Protein AF-A0A7J4RXI4-F1 (afdb_monomer_lite)

Radius of gyration: 33.67 Å; chains: 1; bounding box: 59×72×84 Å

Foldseek 3Di:
DQDDDDPADAQLVVLLSVVPDPDPLQDKDKDADDDPPDDPVCVVVSVVVLVPPAQKEFEFEDPDDPDDDPQQQDFRRPTHTRMIIHRSVRSVVSNVDDRRDGNVNDDPVGRHYYYYPPDDPPPPPPCVPVVVVVVVVVVVVCLVVLQLCVVQVVQLQVLQVVLVVLVVVQVVCCVVPVDDDPVSVVSSVVSNVSSVVSNVVSVVSNVVSVVVVVVVVVVVVVVVVVVVD

pLDDT: mean 77.63, std 12.91, range [44.34, 93.5]

Structure (mmCIF, N/CA/C/O backbone):
data_AF-A0A7J4RXI4-F1
#
_entry.id   AF-A0A7J4RXI4-F1
#
loop_
_atom_site.group_PDB
_atom_site.id
_atom_site.type_symbol
_atom_site.label_atom_id
_atom_site.label_alt_id
_atom_site.label_comp_id
_atom_site.label_asym_id
_atom_site.label_entity_id
_atom_site.label_seq_id
_atom_site.pdbx_PDB_ins_code
_atom_site.Cartn_x
_atom_site.Cartn_y
_atom_site.Cartn_z
_atom_site.occupancy
_atom_site.B_iso_or_equiv
_atom_site.auth_seq_id
_atom_site.auth_comp_id
_atom_site.auth_asym_id
_atom_site.auth_atom_id
_atom_site.pdbx_PDB_model_num
ATOM 1 N N . MET A 1 1 ? -16.462 17.901 16.686 1.00 44.34 1 MET A N 1
ATOM 2 C CA . MET A 1 1 ? -15.243 17.430 17.373 1.00 44.34 1 MET A CA 1
ATOM 3 C C . MET A 1 1 ? -15.712 16.675 18.601 1.00 44.34 1 MET A C 1
ATOM 5 O O . MET A 1 1 ? -16.449 17.266 19.379 1.00 44.34 1 MET A O 1
ATOM 9 N N . LEU A 1 2 ? -15.421 15.378 18.709 1.00 57.28 2 LEU A N 1
ATOM 10 C CA . LEU A 1 2 ? -15.724 14.621 19.925 1.00 57.28 2 LEU A CA 1
ATOM 11 C C . LEU A 1 2 ? -14.656 14.973 20.959 1.00 57.28 2 LEU A C 1
ATOM 13 O O . LEU A 1 2 ? -13.472 14.856 20.662 1.00 57.28 2 LEU A O 1
ATOM 17 N N . GLN A 1 3 ? -15.075 15.466 22.120 1.00 54.09 3 GLN A N 1
ATOM 18 C CA . GLN A 1 3 ? -14.189 15.685 23.259 1.00 54.09 3 GLN A CA 1
ATOM 19 C C . GLN A 1 3 ? -14.38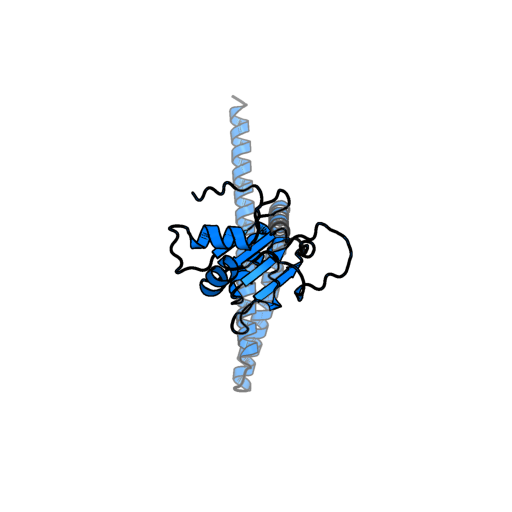9 14.516 24.219 1.00 54.09 3 GLN A C 1
ATOM 21 O O . GLN A 1 3 ? -15.517 14.240 24.624 1.00 54.09 3 GLN A O 1
ATOM 26 N N . TYR A 1 4 ? -13.305 13.806 24.514 1.00 59.53 4 TYR A N 1
ATOM 27 C CA . TYR A 1 4 ? -13.260 12.747 25.513 1.00 59.53 4 TYR A CA 1
ATOM 28 C C . TYR A 1 4 ? -12.541 13.300 26.741 1.00 59.53 4 TYR A C 1
ATOM 30 O O . TYR A 1 4 ? -11.477 13.900 26.602 1.00 59.53 4 TYR A O 1
ATOM 38 N N . THR A 1 5 ? -13.161 13.163 27.909 1.00 54.50 5 THR A N 1
ATOM 39 C CA . THR A 1 5 ? -12.749 13.850 29.146 1.00 54.50 5 THR A CA 1
ATOM 40 C C . THR A 1 5 ? -12.184 12.897 30.202 1.00 54.50 5 THR A C 1
ATOM 42 O O . THR A 1 5 ? -11.886 13.343 31.304 1.00 54.50 5 THR A O 1
ATOM 45 N N . ASP A 1 6 ? -12.069 11.606 29.884 1.00 59.00 6 ASP A N 1
ATOM 46 C CA . ASP A 1 6 ? -11.495 10.582 30.762 1.00 59.00 6 ASP A CA 1
ATOM 47 C C . ASP A 1 6 ? -10.007 10.365 30.440 1.00 59.00 6 ASP A C 1
ATOM 49 O O . ASP A 1 6 ? -9.605 10.412 29.276 1.00 59.00 6 ASP A O 1
ATOM 53 N N . ASP A 1 7 ? -9.205 10.079 31.470 1.00 57.91 7 ASP A N 1
ATOM 54 C CA . ASP A 1 7 ? -7.746 9.878 31.367 1.00 57.91 7 ASP A CA 1
ATOM 55 C C . ASP A 1 7 ? -7.348 8.576 30.640 1.00 57.91 7 ASP A C 1
ATOM 57 O O . ASP A 1 7 ? -6.200 8.416 30.231 1.00 57.91 7 ASP A O 1
ATOM 61 N N . GLU A 1 8 ? -8.281 7.639 30.439 1.00 66.31 8 GLU A N 1
ATOM 62 C CA . GLU A 1 8 ? -7.990 6.318 29.866 1.00 66.31 8 GLU A CA 1
ATOM 63 C C . GLU A 1 8 ? -8.703 6.088 28.527 1.00 66.31 8 GLU A C 1
ATOM 65 O O . GLU A 1 8 ? -9.933 5.988 28.464 1.00 66.31 8 GLU A O 1
ATOM 70 N N . LEU A 1 9 ? -7.927 5.938 27.451 1.00 76.31 9 LEU A N 1
ATOM 71 C CA . LEU A 1 9 ? -8.400 5.651 26.091 1.00 76.31 9 LEU A CA 1
ATOM 72 C C . LEU A 1 9 ? -8.477 4.137 25.835 1.00 76.31 9 LEU A C 1
ATOM 74 O O . LEU A 1 9 ? -7.715 3.587 25.042 1.00 76.31 9 LEU A O 1
ATOM 78 N N . THR A 1 10 ? -9.400 3.450 26.507 1.00 86.38 10 THR A N 1
ATOM 79 C CA . THR A 1 10 ? -9.596 2.002 26.319 1.00 86.38 10 THR A CA 1
ATOM 80 C C . THR A 1 10 ? -10.591 1.701 25.198 1.00 86.38 10 THR A C 1
ATOM 82 O O . THR A 1 10 ? -11.487 2.498 24.891 1.00 86.38 10 THR A O 1
ATOM 85 N N . ALA A 1 11 ? -10.462 0.527 24.572 1.00 88.50 11 ALA A N 1
ATOM 86 C CA . ALA A 1 11 ? -11.277 0.157 23.413 1.00 88.50 11 ALA A CA 1
ATOM 87 C C . ALA A 1 11 ? -12.797 0.161 23.711 1.00 88.50 11 ALA A C 1
ATOM 89 O O . ALA A 1 11 ? -13.549 0.735 22.914 1.00 88.50 11 ALA A O 1
ATOM 90 N N . PRO A 1 12 ? -13.279 -0.367 24.858 1.00 89.75 12 PRO A N 1
ATOM 91 C CA . PRO A 1 12 ? -14.696 -0.295 25.229 1.00 89.75 12 PRO A CA 1
ATOM 92 C C . PRO A 1 12 ? -15.198 1.134 25.469 1.00 89.75 12 PRO A C 1
ATOM 94 O O . PRO A 1 12 ? -16.291 1.495 25.023 1.00 89.75 12 PRO A O 1
ATOM 97 N N . LYS A 1 13 ? -14.399 1.980 26.135 1.00 88.19 13 LYS A N 1
ATOM 98 C CA . LYS A 1 13 ? -14.777 3.374 26.419 1.00 88.19 13 LYS A CA 1
ATOM 99 C C . LYS A 1 13 ? -14.883 4.192 25.129 1.00 88.19 13 LYS A C 1
ATOM 101 O O . LYS A 1 13 ? -15.853 4.931 24.951 1.00 88.19 13 LYS A O 1
ATOM 106 N N . LEU A 1 14 ? -13.962 3.988 24.185 1.00 88.31 14 LEU A N 1
ATOM 107 C CA . LEU A 1 14 ? -14.028 4.596 22.852 1.00 88.31 14 LEU A CA 1
ATOM 108 C C . LEU A 1 14 ? -15.243 4.119 22.054 1.00 88.31 14 LEU A C 1
ATOM 110 O O . LEU A 1 14 ? -15.937 4.939 21.450 1.00 88.31 14 LEU A O 1
ATOM 114 N N . ALA A 1 15 ? -15.552 2.822 22.089 1.00 89.56 15 ALA A N 1
ATOM 115 C CA . ALA A 1 15 ? -16.757 2.292 21.455 1.00 89.56 15 ALA A CA 1
ATOM 116 C C . ALA A 1 15 ? -18.029 2.934 22.032 1.00 89.56 15 ALA A C 1
ATOM 118 O O . ALA A 1 15 ? -18.917 3.346 21.285 1.00 89.56 15 ALA A O 1
ATOM 119 N N . LYS A 1 16 ? -18.096 3.110 23.355 1.00 88.88 16 LYS A N 1
ATOM 120 C CA . LYS A 1 16 ? -19.210 3.787 24.030 1.00 88.88 16 LYS A CA 1
ATOM 121 C C . LYS A 1 16 ? -19.313 5.268 23.655 1.00 88.88 16 LYS A C 1
ATOM 123 O O . LYS A 1 16 ? -20.418 5.762 23.416 1.00 88.88 16 LYS A O 1
ATOM 128 N N . LEU A 1 17 ? -18.187 5.972 23.545 1.00 87.88 17 LEU A N 1
ATOM 129 C CA . LEU A 1 17 ? -18.151 7.365 23.090 1.00 87.88 17 LEU A CA 1
ATOM 130 C C . LEU A 1 17 ? -18.687 7.501 21.658 1.00 87.88 17 LEU A C 1
ATOM 132 O O . LEU A 1 17 ? -19.522 8.359 21.385 1.00 87.88 17 LEU A O 1
ATOM 136 N N . ILE A 1 18 ? -18.238 6.638 20.746 1.00 87.25 18 ILE A N 1
ATOM 137 C CA . ILE A 1 18 ? -18.671 6.666 19.344 1.00 87.25 18 ILE A CA 1
ATOM 138 C C . ILE A 1 18 ? -20.148 6.272 19.232 1.00 87.25 18 ILE A C 1
ATOM 140 O O . ILE A 1 18 ? -20.901 6.943 18.527 1.00 87.25 18 ILE A O 1
ATOM 144 N N . SER A 1 19 ? -20.593 5.251 19.967 1.00 85.94 19 SER A N 1
ATOM 145 C CA . SER A 1 19 ? -21.997 4.817 19.980 1.00 85.94 19 SER A CA 1
ATOM 146 C C . SER A 1 19 ? -22.940 5.902 20.524 1.00 85.94 19 SER A C 1
ATOM 148 O O . SER A 1 19 ? -24.024 6.111 19.987 1.00 85.94 19 SER A O 1
ATOM 150 N N . SER A 1 20 ? -22.508 6.666 21.532 1.00 84.31 20 SER A N 1
ATOM 151 C CA . SER A 1 20 ? -23.282 7.789 22.093 1.00 84.31 20 SER A CA 1
ATOM 152 C C . SER A 1 20 ? -23.181 9.096 21.292 1.00 84.31 20 SER A C 1
ATOM 154 O O . SER A 1 20 ? -23.877 10.066 21.600 1.00 84.31 20 SER A O 1
ATOM 156 N N . SER A 1 21 ? -22.339 9.143 20.257 1.00 81.50 21 SER A N 1
ATOM 157 C CA . SER A 1 21 ? -22.146 10.335 19.433 1.00 81.50 21 SER A CA 1
ATOM 158 C C . SER A 1 21 ? -23.234 10.524 18.370 1.00 81.50 21 SER A C 1
ATOM 160 O O . SER A 1 21 ? -23.918 9.591 17.961 1.00 81.50 21 SER A O 1
ATOM 162 N N . SER A 1 22 ? -23.347 11.748 17.845 1.00 67.00 22 SER A N 1
ATOM 163 C CA . SER A 1 22 ? -24.229 12.085 16.716 1.00 67.00 22 SER A CA 1
ATOM 164 C C . SER A 1 22 ? -23.681 11.670 15.339 1.00 67.00 22 SER A C 1
ATOM 166 O O . SER A 1 22 ? -24.203 12.101 14.307 1.00 67.00 22 SER A O 1
ATOM 168 N N . ILE A 1 23 ? -22.612 10.868 15.295 1.00 73.06 23 ILE A N 1
ATOM 169 C CA . ILE A 1 23 ? -22.021 10.384 14.045 1.00 73.06 23 ILE A CA 1
ATOM 170 C C . ILE A 1 23 ? -22.965 9.352 13.424 1.00 73.06 23 ILE A C 1
ATOM 172 O O . ILE A 1 23 ? -23.497 8.482 14.108 1.00 73.06 23 ILE A O 1
ATOM 176 N N . LYS A 1 24 ? -23.177 9.434 12.104 1.00 67.31 24 LYS A N 1
ATOM 177 C CA . LYS A 1 24 ? -23.970 8.435 11.378 1.00 67.31 24 LYS A CA 1
ATOM 178 C C . LYS A 1 24 ? -23.337 7.052 11.545 1.00 67.31 24 LYS A C 1
ATOM 180 O O . LYS A 1 24 ? -22.301 6.770 10.951 1.00 67.31 24 LYS A O 1
ATOM 185 N N . GLN A 1 25 ? -24.010 6.185 12.293 1.00 65.94 25 GLN A N 1
ATOM 186 C CA . GLN A 1 25 ? -23.598 4.805 12.578 1.00 65.94 25 GLN A CA 1
ATOM 187 C C . GLN A 1 25 ? -23.777 3.847 11.384 1.00 65.94 25 GLN A C 1
ATOM 189 O O . GLN A 1 25 ? -23.682 2.632 11.536 1.00 65.94 25 GLN A O 1
ATOM 194 N N . ASP A 1 26 ? -24.068 4.370 10.190 1.00 71.25 26 ASP A N 1
ATOM 195 C CA . ASP A 1 26 ? -24.210 3.570 8.967 1.00 71.25 26 ASP A CA 1
ATOM 196 C C . ASP A 1 26 ? -22.857 3.124 8.393 1.00 71.25 26 ASP A C 1
ATOM 198 O O . ASP A 1 26 ? -22.809 2.289 7.491 1.00 71.25 26 ASP A O 1
ATOM 202 N N . TYR A 1 27 ? -21.756 3.663 8.922 1.00 80.88 27 TYR A N 1
ATOM 203 C CA . TYR A 1 27 ? -20.398 3.353 8.493 1.00 80.88 27 TYR A CA 1
ATOM 204 C C . TYR A 1 27 ? -19.620 2.606 9.575 1.00 80.88 27 TYR A C 1
ATOM 206 O O . TYR A 1 27 ? -19.881 2.742 10.770 1.00 80.88 27 TYR A O 1
ATOM 214 N N . ALA A 1 28 ? -18.630 1.831 9.135 1.00 87.19 28 ALA A N 1
ATOM 215 C CA . ALA A 1 28 ? -17.637 1.261 10.028 1.00 87.19 28 ALA A CA 1
ATOM 216 C C . ALA A 1 28 ? -16.661 2.345 10.511 1.00 87.19 28 ALA A C 1
ATOM 218 O O . ALA A 1 28 ? -16.373 3.309 9.797 1.00 87.19 28 ALA A O 1
ATOM 219 N N . ASN A 1 29 ? -16.139 2.165 11.717 1.00 90.56 29 ASN A N 1
ATOM 220 C CA . ASN A 1 29 ? -15.254 3.105 12.384 1.00 90.56 29 ASN A CA 1
ATOM 221 C C . ASN A 1 29 ? -13.834 2.550 12.382 1.00 90.56 29 ASN A C 1
ATOM 223 O O . ASN A 1 29 ? -13.615 1.395 12.741 1.00 90.56 29 ASN A O 1
ATOM 227 N N . LEU A 1 30 ? -12.873 3.382 11.988 1.00 91.06 30 LEU A N 1
ATOM 228 C CA . LEU A 1 30 ? -11.451 3.090 12.099 1.00 91.06 30 LEU A CA 1
ATOM 229 C C . LEU A 1 30 ? -10.822 4.123 13.029 1.00 91.06 30 LEU A C 1
ATOM 231 O O . LEU A 1 30 ? -10.865 5.321 12.755 1.00 91.06 30 LEU A O 1
ATOM 235 N N . ILE A 1 31 ? -10.246 3.637 14.116 1.00 90.62 31 ILE A N 1
ATOM 236 C CA . ILE A 1 31 ? -9.570 4.413 15.145 1.00 90.62 31 ILE A CA 1
ATOM 237 C C . ILE A 1 31 ? -8.088 4.072 15.041 1.00 90.62 31 ILE A C 1
ATOM 239 O O . ILE A 1 31 ? -7.718 2.900 14.970 1.00 90.62 31 ILE A O 1
ATOM 243 N N . ILE A 1 32 ? -7.247 5.098 15.006 1.00 90.12 32 ILE A N 1
ATOM 244 C CA . ILE A 1 32 ? -5.795 4.962 14.922 1.00 90.12 32 ILE A CA 1
ATOM 245 C C . ILE A 1 32 ? -5.210 5.809 16.044 1.00 90.12 32 ILE A C 1
ATOM 247 O O . ILE A 1 32 ? -5.522 6.999 16.135 1.00 90.12 32 ILE A O 1
ATOM 251 N N . SER A 1 33 ? -4.385 5.196 16.884 1.00 87.75 33 SER A N 1
ATOM 252 C CA . SER A 1 33 ? -3.604 5.904 17.888 1.00 87.75 33 SER A CA 1
ATOM 253 C C . SER A 1 33 ? -2.385 6.522 17.209 1.00 87.75 33 SER A C 1
ATOM 255 O O . SER A 1 33 ? -1.534 5.820 16.666 1.00 87.75 33 SER A O 1
ATOM 257 N N . ILE A 1 34 ? -2.334 7.854 17.157 1.00 86.00 34 ILE A N 1
ATOM 258 C CA . ILE A 1 34 ? -1.214 8.575 16.547 1.00 86.00 34 ILE A CA 1
ATOM 259 C C . ILE A 1 34 ? -0.177 8.828 17.639 1.00 86.00 34 ILE A C 1
ATOM 261 O O . ILE A 1 34 ? -0.356 9.715 18.471 1.00 86.00 34 ILE A O 1
ATOM 265 N N . THR A 1 35 ? 0.900 8.049 17.613 1.00 82.94 35 THR A N 1
ATOM 266 C CA . THR A 1 35 ? 2.092 8.235 18.451 1.00 82.94 35 THR A CA 1
ATOM 267 C C . THR A 1 35 ? 3.225 8.873 17.643 1.00 82.94 35 THR A C 1
ATOM 269 O O . THR A 1 35 ? 3.148 8.946 16.414 1.00 82.94 35 THR A O 1
ATOM 272 N N . ASP A 1 36 ? 4.302 9.300 18.308 1.00 80.50 36 ASP A N 1
ATOM 273 C CA . ASP A 1 36 ? 5.496 9.847 17.636 1.00 80.50 36 ASP A CA 1
ATOM 274 C C . ASP A 1 36 ? 6.143 8.843 16.663 1.00 80.50 36 ASP A C 1
ATOM 276 O O . ASP A 1 36 ? 6.745 9.224 15.655 1.00 80.50 36 ASP A O 1
ATOM 280 N N . ASP A 1 37 ? 5.966 7.546 16.923 1.00 75.50 37 ASP A N 1
ATOM 281 C CA . ASP A 1 37 ? 6.470 6.472 16.073 1.00 75.50 37 ASP A CA 1
ATOM 282 C C . ASP A 1 37 ? 5.565 6.172 14.871 1.00 75.50 37 ASP A C 1
ATOM 284 O O . ASP A 1 37 ? 5.995 5.487 13.932 1.00 75.50 37 ASP A O 1
ATOM 288 N N . TRP A 1 38 ? 4.314 6.641 14.868 1.00 82.38 38 TRP A N 1
ATOM 289 C CA . TRP A 1 38 ? 3.347 6.342 13.814 1.00 82.38 38 TRP A CA 1
ATOM 290 C C . TRP A 1 38 ? 3.682 7.084 12.517 1.00 82.38 38 TRP A C 1
ATOM 292 O O . TRP A 1 38 ? 3.826 8.307 12.472 1.00 82.38 38 TRP A O 1
ATOM 302 N N . LYS A 1 39 ? 3.791 6.344 11.408 1.00 82.56 39 LYS A N 1
ATOM 303 C CA . LYS A 1 39 ? 4.154 6.912 10.100 1.00 82.56 39 LYS A CA 1
ATOM 304 C C . LYS A 1 39 ? 2.978 6.829 9.144 1.00 82.56 39 LYS A C 1
ATOM 306 O O . LYS A 1 39 ? 2.389 5.771 8.969 1.00 82.56 39 LYS A O 1
ATOM 311 N N . LEU A 1 40 ? 2.752 7.887 8.361 1.00 83.75 40 LEU A N 1
ATOM 312 C CA . LEU A 1 40 ? 1.703 7.920 7.327 1.00 83.75 40 LEU A CA 1
ATOM 313 C C . LEU A 1 40 ? 1.800 6.764 6.305 1.00 83.75 40 LEU A C 1
ATOM 315 O O . LEU A 1 40 ? 0.804 6.368 5.705 1.00 83.75 40 LEU A O 1
ATOM 319 N N . ARG A 1 41 ? 2.994 6.181 6.125 1.00 81.31 41 ARG A N 1
ATOM 320 C CA . ARG A 1 41 ? 3.222 4.986 5.293 1.00 81.31 41 ARG A CA 1
ATOM 321 C C . ARG A 1 41 ? 2.472 3.742 5.789 1.00 81.31 41 ARG A C 1
ATOM 323 O O . ARG A 1 41 ? 2.245 2.837 4.993 1.00 81.31 41 ARG A O 1
ATOM 330 N N . GLU A 1 42 ? 2.114 3.681 7.064 1.00 81.06 42 GLU A N 1
ATOM 331 C CA . GLU A 1 42 ? 1.421 2.544 7.682 1.00 81.06 42 GLU A CA 1
ATOM 332 C C . GLU A 1 42 ? -0.090 2.587 7.425 1.00 81.06 42 GLU A C 1
ATOM 334 O O . GLU A 1 42 ? -0.743 1.543 7.412 1.00 81.06 42 GLU A O 1
ATOM 339 N N . LEU A 1 43 ? -0.637 3.766 7.103 1.00 87.56 43 LEU A N 1
ATOM 340 C CA . LEU A 1 43 ? -2.063 3.970 6.853 1.00 87.56 43 LEU A CA 1
ATOM 341 C C . LEU A 1 43 ? -2.664 2.994 5.820 1.00 87.56 43 LEU A C 1
ATOM 343 O O . LEU A 1 43 ? -3.711 2.417 6.108 1.00 87.56 43 LEU A O 1
ATOM 347 N N . PRO A 1 44 ? -2.046 2.729 4.649 1.00 87.38 44 PRO A N 1
ATOM 348 C CA . PRO A 1 44 ? -2.597 1.773 3.690 1.00 87.38 44 PRO A CA 1
ATOM 349 C C . PRO A 1 44 ? -2.681 0.345 4.238 1.00 87.38 44 PRO A C 1
ATOM 351 O O . PRO A 1 44 ? -3.597 -0.388 3.875 1.00 87.38 44 PRO A O 1
ATOM 354 N N . VAL A 1 45 ? -1.749 -0.062 5.107 1.00 84.75 45 VAL A N 1
ATOM 355 C CA . VAL A 1 45 ? -1.769 -1.396 5.730 1.00 84.75 45 VAL A CA 1
ATOM 356 C C . VAL A 1 45 ? -2.952 -1.496 6.687 1.00 84.75 45 VAL A C 1
ATOM 358 O O . VAL A 1 45 ? -3.725 -2.449 6.599 1.00 84.75 45 VAL A O 1
ATOM 361 N N . VAL A 1 46 ? -3.138 -0.480 7.533 1.00 87.44 46 VAL A N 1
ATOM 362 C CA . VAL A 1 46 ? -4.264 -0.394 8.474 1.00 87.44 46 VAL A CA 1
ATOM 363 C C . VAL A 1 46 ? -5.607 -0.364 7.727 1.00 87.44 46 VAL A C 1
ATOM 365 O O . VAL A 1 46 ? -6.528 -1.100 8.076 1.00 87.44 46 VAL A O 1
ATOM 368 N N . ILE A 1 47 ? -5.708 0.412 6.642 1.00 88.50 47 ILE A N 1
ATOM 369 C CA . ILE A 1 47 ? -6.908 0.466 5.790 1.00 88.50 47 ILE A CA 1
ATOM 370 C C . ILE A 1 47 ? -7.174 -0.873 5.095 1.00 88.50 47 ILE A C 1
ATOM 372 O O . ILE A 1 47 ? -8.322 -1.271 4.941 1.00 88.50 47 ILE A O 1
ATOM 376 N N . ASN A 1 48 ? -6.146 -1.584 4.634 1.00 87.19 48 ASN A N 1
ATOM 377 C CA . ASN A 1 48 ? -6.366 -2.881 3.996 1.00 87.19 48 ASN A CA 1
ATOM 378 C C . ASN A 1 48 ? -6.873 -3.917 5.003 1.00 87.19 48 ASN A C 1
ATOM 380 O O . ASN A 1 48 ? -7.815 -4.642 4.691 1.00 87.19 48 ASN A O 1
ATOM 384 N N . ARG A 1 49 ? -6.322 -3.923 6.222 1.00 83.00 49 ARG A N 1
ATOM 385 C CA . ARG A 1 49 ? -6.765 -4.810 7.309 1.00 83.00 49 ARG A CA 1
ATOM 386 C C . ARG A 1 49 ? -8.212 -4.549 7.724 1.00 83.00 49 ARG A C 1
ATOM 388 O O . ARG A 1 49 ? -8.969 -5.494 7.928 1.00 83.00 49 ARG A O 1
ATOM 395 N N . SER A 1 50 ? -8.644 -3.286 7.754 1.00 84.56 50 SER A N 1
ATOM 396 C CA . SER A 1 50 ? -10.047 -2.948 8.042 1.00 84.56 50 SER A CA 1
ATOM 397 C C . SER A 1 50 ? -11.030 -3.456 6.978 1.00 84.56 50 SER A C 1
ATOM 399 O O . SER A 1 50 ? -12.216 -3.630 7.248 1.00 84.56 50 SER A O 1
ATOM 401 N N . ARG A 1 51 ? -10.548 -3.756 5.766 1.00 85.81 51 ARG A N 1
ATOM 402 C CA . ARG A 1 51 ? -11.361 -4.270 4.651 1.00 85.81 51 ARG A CA 1
ATOM 403 C C . ARG A 1 51 ? -11.423 -5.796 4.578 1.00 85.81 51 ARG A C 1
ATOM 405 O O . ARG A 1 51 ? -12.108 -6.319 3.704 1.00 85.81 51 ARG A O 1
ATOM 412 N N . GLU A 1 52 ? -10.781 -6.514 5.498 1.00 86.38 52 GLU A N 1
ATOM 413 C CA . GLU A 1 52 ? -10.823 -7.985 5.574 1.00 86.38 52 GLU A CA 1
ATOM 414 C C . GLU A 1 52 ? -12.165 -8.533 6.106 1.00 86.38 52 GLU A C 1
ATOM 416 O O . GLU A 1 52 ? -12.395 -9.743 6.129 1.00 86.38 52 GLU A O 1
ATOM 421 N N . GLY A 1 53 ? -13.088 -7.647 6.496 1.00 87.75 53 GLY A N 1
ATOM 422 C CA . GLY A 1 53 ? -14.455 -7.993 6.887 1.00 87.75 53 GLY A CA 1
ATOM 423 C C . GLY A 1 53 ? -14.643 -8.322 8.370 1.00 87.75 53 GLY A C 1
ATOM 424 O O . GLY A 1 53 ? -15.708 -8.794 8.751 1.00 87.75 53 GLY A O 1
ATOM 425 N N . TRP A 1 54 ? -13.653 -8.090 9.221 1.00 91.56 54 TRP A N 1
ATOM 426 C CA . TRP A 1 54 ? -13.803 -8.265 10.668 1.00 91.56 54 TRP A CA 1
ATOM 427 C C . TRP A 1 54 ? -14.952 -7.414 11.233 1.00 91.56 54 TRP A C 1
ATOM 429 O O . TRP A 1 54 ? -15.209 -6.318 10.750 1.00 91.56 54 TRP A O 1
ATOM 439 N N . ASP A 1 55 ? -15.653 -7.900 12.253 1.00 92.00 55 ASP A N 1
ATOM 440 C CA . ASP A 1 55 ? -16.641 -7.093 12.974 1.00 92.00 55 ASP A CA 1
ATOM 441 C C . ASP A 1 55 ? -15.959 -6.222 1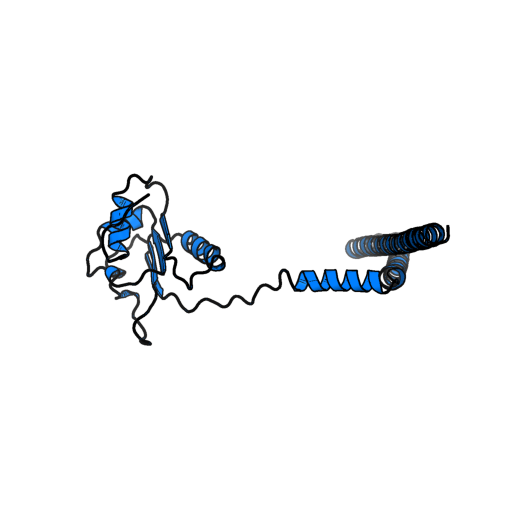4.034 1.00 92.00 55 ASP A C 1
ATOM 443 O O . ASP A 1 55 ? -16.326 -5.057 14.200 1.00 92.00 55 ASP A O 1
ATOM 447 N N . VAL A 1 56 ? -14.946 -6.784 14.701 1.00 92.38 56 VAL A N 1
ATOM 448 C CA . VAL A 1 56 ? -14.040 -6.106 15.634 1.00 92.38 56 VAL A CA 1
ATOM 449 C C . VAL A 1 56 ? -12.620 -6.552 15.306 1.00 92.38 56 VAL A C 1
ATOM 451 O O . VAL A 1 56 ? -12.323 -7.747 15.312 1.00 92.38 56 VAL A O 1
ATOM 454 N N . TYR A 1 57 ? -11.741 -5.598 15.028 1.00 92.25 57 TYR A N 1
ATOM 455 C CA . TYR A 1 57 ? -10.318 -5.855 14.845 1.00 92.25 57 TYR A CA 1
ATOM 456 C C . TYR A 1 57 ? -9.532 -4.906 15.737 1.00 92.25 57 TYR A C 1
ATOM 458 O O . TYR A 1 57 ? -9.585 -3.695 15.534 1.00 92.25 57 TYR A O 1
ATOM 466 N N . LEU A 1 58 ? -8.809 -5.450 16.709 1.00 91.25 58 LEU A N 1
ATOM 467 C CA . LEU A 1 58 ? -7.986 -4.687 17.639 1.00 91.25 58 LEU A CA 1
ATOM 468 C C . LEU A 1 58 ? -6.528 -5.095 17.472 1.00 91.25 58 LEU A C 1
ATOM 470 O O . LEU A 1 58 ? -6.179 -6.263 17.637 1.00 91.25 58 LEU A O 1
ATOM 474 N N . ALA A 1 59 ? -5.685 -4.118 17.179 1.00 89.88 59 ALA A N 1
ATOM 475 C CA . ALA A 1 59 ? -4.252 -4.243 17.326 1.00 89.88 59 ALA A CA 1
ATOM 476 C C . ALA A 1 59 ? -3.803 -3.446 18.547 1.00 89.88 59 ALA A C 1
ATOM 478 O O . ALA A 1 59 ? -4.251 -2.309 18.742 1.00 89.88 59 ALA A O 1
ATOM 479 N N . PHE A 1 60 ? -2.947 -4.049 19.363 1.00 88.31 60 PHE A N 1
ATOM 480 C CA . PHE A 1 60 ? -2.465 -3.443 20.597 1.00 88.31 60 PHE A CA 1
ATOM 481 C C . PHE A 1 60 ? -0.941 -3.422 20.666 1.00 88.31 60 PHE A C 1
ATOM 483 O O . PHE A 1 60 ? -0.273 -4.323 20.152 1.00 88.31 60 PHE A O 1
ATOM 490 N N . ASN A 1 61 ? -0.407 -2.403 21.332 1.00 84.88 61 ASN A N 1
ATOM 491 C CA . ASN A 1 61 ? 1.008 -2.324 21.663 1.00 84.88 61 ASN A CA 1
ATOM 492 C C . ASN A 1 61 ? 1.261 -3.108 22.951 1.00 84.88 61 ASN A C 1
ATOM 494 O O . ASN A 1 61 ? 0.590 -2.900 23.962 1.00 84.88 61 ASN A O 1
ATOM 498 N N . ASN A 1 62 ? 2.233 -4.014 22.920 1.00 76.81 62 ASN A N 1
ATOM 499 C CA . ASN A 1 62 ? 2.661 -4.729 24.110 1.00 76.81 62 ASN A CA 1
ATOM 500 C C . ASN A 1 62 ? 3.812 -3.969 24.776 1.00 76.81 62 ASN A C 1
ATOM 502 O O . ASN A 1 62 ? 4.964 -4.052 24.355 1.00 76.81 62 ASN A O 1
ATOM 506 N N . THR A 1 63 ? 3.497 -3.199 25.814 1.00 63.78 63 THR A N 1
ATOM 507 C CA . THR A 1 63 ? 4.498 -2.472 26.608 1.00 63.78 63 THR A CA 1
ATOM 508 C C . THR A 1 63 ? 5.062 -3.309 27.760 1.00 63.78 63 THR A C 1
ATOM 510 O O . THR A 1 63 ? 6.067 -2.923 28.361 1.00 63.78 63 THR A O 1
ATOM 513 N N . VAL A 1 64 ? 4.468 -4.473 28.062 1.00 57.88 64 VAL A N 1
ATOM 514 C CA . VAL A 1 64 ? 4.785 -5.280 29.247 1.00 57.88 64 VAL A CA 1
ATOM 515 C C . VAL A 1 64 ? 5.239 -6.692 28.856 1.00 57.88 64 VAL A C 1
ATOM 517 O O . VAL A 1 64 ? 4.472 -7.645 28.872 1.00 57.88 64 VAL A O 1
ATOM 520 N N . SER A 1 65 ? 6.559 -6.819 28.680 1.00 53.75 65 SER A N 1
ATOM 521 C CA . SER A 1 65 ? 7.351 -8.057 28.793 1.00 53.75 65 SER A CA 1
ATOM 522 C C . SER A 1 65 ? 7.283 -9.079 27.641 1.00 53.75 65 SER A C 1
ATOM 524 O O . SER A 1 65 ? 6.231 -9.405 27.106 1.00 53.75 65 SER A O 1
ATOM 526 N N . ASN A 1 66 ? 8.457 -9.657 27.342 1.00 53.31 66 ASN A N 1
ATOM 527 C CA . ASN A 1 66 ? 8.755 -10.717 26.359 1.00 53.31 66 ASN A CA 1
ATOM 528 C C . ASN A 1 66 ? 8.135 -12.094 26.710 1.00 53.31 66 ASN A C 1
ATOM 530 O O . ASN A 1 66 ? 8.799 -13.126 26.589 1.00 53.31 66 ASN A O 1
ATOM 534 N N . GLN A 1 67 ? 6.906 -12.136 27.217 1.00 57.81 67 GLN A N 1
ATOM 535 C CA . GLN A 1 67 ? 6.193 -13.387 27.477 1.00 57.81 67 GLN A CA 1
ATOM 536 C C . GLN A 1 67 ? 5.247 -13.686 26.315 1.00 57.81 67 GLN A C 1
ATOM 538 O O . GLN A 1 67 ? 4.597 -12.782 25.801 1.00 57.81 67 GLN A O 1
ATOM 543 N N . GLU A 1 68 ? 5.168 -14.953 25.902 1.00 59.62 68 GLU A N 1
ATOM 544 C CA . GLU A 1 68 ? 4.138 -15.402 24.962 1.00 59.62 68 GLU A CA 1
ATOM 545 C C . GLU A 1 68 ? 2.762 -15.173 25.601 1.00 59.62 68 GLU A C 1
ATOM 547 O O . GLU A 1 68 ? 2.364 -15.879 26.529 1.00 59.62 68 GLU A O 1
ATOM 552 N N . LEU A 1 69 ? 2.055 -14.141 25.140 1.00 68.44 69 LEU A N 1
ATOM 553 C CA . LEU A 1 69 ? 0.706 -13.831 25.594 1.00 68.44 69 LEU A CA 1
ATOM 554 C C . LEU A 1 69 ? -0.293 -14.745 24.880 1.00 68.44 69 LEU A C 1
ATOM 556 O O . LEU A 1 69 ? -0.292 -14.852 23.653 1.00 68.44 69 LEU A O 1
ATOM 560 N N . ILE A 1 70 ? -1.191 -15.364 25.648 1.00 73.50 70 ILE A N 1
ATOM 561 C CA . ILE A 1 70 ? -2.371 -16.036 25.096 1.00 73.50 70 ILE A CA 1
ATOM 562 C C . ILE A 1 70 ? -3.376 -14.940 24.740 1.00 73.50 70 ILE A C 1
ATOM 564 O O . ILE A 1 70 ? -4.102 -14.438 25.599 1.00 73.50 70 ILE A O 1
ATOM 568 N N . VAL A 1 71 ? -3.369 -14.528 23.472 1.00 72.88 71 VAL A N 1
ATOM 569 C CA . VAL A 1 71 ? -4.108 -13.356 22.976 1.00 72.88 71 VAL A CA 1
ATOM 570 C C . VAL A 1 71 ? -5.612 -13.466 23.240 1.00 72.88 71 VAL A C 1
ATOM 572 O O . VAL A 1 71 ? -6.283 -12.464 23.486 1.00 72.88 71 VAL A O 1
ATOM 575 N N . GLU A 1 72 ? -6.150 -14.682 23.232 1.00 71.69 72 GLU A N 1
ATOM 576 C CA . GLU A 1 72 ? -7.575 -14.939 23.404 1.00 71.69 72 GLU A CA 1
ATOM 577 C C . GLU A 1 72 ? -8.080 -14.679 24.835 1.00 71.69 72 GLU A C 1
ATOM 579 O O . GLU A 1 72 ? -9.251 -14.322 25.014 1.00 71.69 72 GLU A O 1
ATOM 584 N N . GLU A 1 73 ? -7.203 -14.800 25.836 1.00 76.75 73 GLU A N 1
ATOM 585 C CA . GLU A 1 73 ? -7.511 -14.596 27.260 1.00 76.75 73 GLU A CA 1
A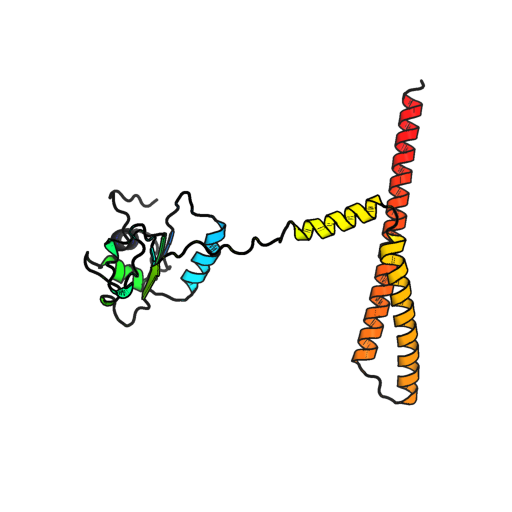TOM 586 C C . GLU A 1 73 ? -7.294 -13.149 27.722 1.00 76.75 73 GLU A C 1
ATOM 588 O O . GLU A 1 73 ? -7.684 -12.788 28.835 1.00 76.75 73 GLU A O 1
ATOM 593 N N . LEU A 1 74 ? -6.715 -12.298 26.869 1.00 82.44 74 LEU A N 1
ATOM 594 C CA . LEU A 1 74 ? -6.442 -10.906 27.204 1.00 82.44 74 LEU A CA 1
ATOM 595 C C . LEU A 1 74 ? -7.735 -10.119 27.440 1.00 82.44 74 LEU A C 1
ATOM 597 O O . LEU A 1 74 ? -8.694 -10.177 26.663 1.00 82.44 74 LEU A O 1
ATOM 601 N N . VAL A 1 75 ? -7.727 -9.328 28.511 1.00 85.75 75 VAL A N 1
ATOM 602 C CA . VAL A 1 75 ? -8.794 -8.379 28.823 1.00 85.75 75 VAL A CA 1
ATOM 603 C C . VAL A 1 75 ? -8.663 -7.177 27.894 1.00 85.75 75 VAL A C 1
ATOM 605 O O . VAL A 1 75 ? -7.666 -6.462 27.922 1.00 85.75 75 VAL A O 1
ATOM 608 N N . ILE A 1 76 ? -9.689 -6.924 27.083 1.00 85.75 76 ILE A N 1
ATOM 609 C CA . ILE A 1 76 ? -9.648 -5.892 26.036 1.00 85.75 76 ILE A CA 1
ATOM 610 C C . ILE A 1 76 ? -9.524 -4.478 26.614 1.00 85.75 76 ILE A C 1
ATOM 612 O O . ILE A 1 76 ? -8.909 -3.614 25.995 1.00 85.75 76 ILE A O 1
ATOM 616 N N . GLU A 1 77 ? -10.096 -4.227 27.795 1.00 86.69 77 GLU A N 1
ATOM 617 C CA . GLU A 1 77 ? -10.022 -2.911 28.440 1.00 86.69 77 GLU A CA 1
ATOM 618 C C . GLU A 1 77 ? -8.589 -2.530 28.842 1.00 86.69 77 GLU A C 1
ATOM 620 O O . GLU A 1 77 ? -8.255 -1.352 28.800 1.00 86.69 77 GLU A O 1
ATOM 625 N N . SER A 1 78 ? -7.728 -3.499 29.171 1.00 84.62 78 SER A N 1
ATOM 626 C CA . SER A 1 78 ? -6.347 -3.231 29.598 1.00 84.62 78 SER A CA 1
ATOM 627 C C . SER A 1 78 ? -5.347 -3.085 28.447 1.00 84.62 78 SER A C 1
ATOM 629 O O . SER A 1 78 ? -4.162 -2.895 28.701 1.00 84.62 78 SER A O 1
ATOM 631 N N . LEU A 1 79 ? -5.787 -3.223 27.193 1.00 86.31 79 LEU A N 1
ATOM 632 C CA . LEU A 1 79 ? -4.900 -3.175 26.033 1.00 86.31 79 LEU A CA 1
ATOM 633 C C . LEU A 1 79 ? -4.673 -1.738 25.561 1.00 86.31 79 LEU A C 1
ATOM 635 O O . LEU A 1 79 ? -5.622 -0.978 25.355 1.00 86.31 79 LEU A O 1
ATOM 639 N N . GLU A 1 80 ? -3.409 -1.393 25.318 1.00 86.62 80 GLU A N 1
ATOM 640 C CA . GLU A 1 80 ? -3.038 -0.122 24.706 1.00 86.62 80 GLU A CA 1
ATOM 641 C C . GLU A 1 80 ? -3.285 -0.181 23.196 1.00 86.62 80 GLU A C 1
ATOM 643 O O . GLU A 1 80 ? -2.671 -0.966 22.476 1.00 86.62 80 GLU A O 1
ATOM 648 N N . ILE A 1 81 ? -4.213 0.639 22.710 1.00 88.56 81 ILE A N 1
ATOM 649 C CA . ILE A 1 81 ? -4.672 0.588 21.322 1.00 88.56 81 ILE A CA 1
ATOM 650 C C . ILE A 1 81 ? -3.596 1.145 20.386 1.00 88.56 81 ILE A C 1
ATOM 652 O O . ILE A 1 81 ? -3.202 2.301 20.510 1.00 88.56 81 ILE A O 1
ATOM 656 N N . ASP A 1 82 ? -3.222 0.362 19.376 1.00 88.25 82 ASP A N 1
ATOM 657 C CA . ASP A 1 82 ? -2.506 0.854 18.195 1.00 88.25 82 ASP A CA 1
ATOM 658 C C . ASP A 1 82 ? -3.514 1.270 17.113 1.00 88.25 82 ASP A C 1
ATOM 660 O O . ASP A 1 82 ? -3.633 2.438 16.737 1.00 88.25 82 ASP A O 1
ATOM 664 N N . HIS A 1 83 ? -4.343 0.321 16.672 1.00 90.44 83 HIS A N 1
ATOM 665 C CA . HIS A 1 83 ? -5.477 0.603 15.799 1.00 90.44 83 HIS A CA 1
ATOM 666 C C . HIS A 1 83 ? -6.661 -0.318 16.090 1.00 90.44 83 HIS A C 1
ATOM 668 O O . HIS A 1 83 ? -6.508 -1.500 16.395 1.00 90.44 83 HIS A O 1
ATOM 674 N N . LEU A 1 84 ? -7.864 0.234 15.963 1.00 92.19 84 LEU A N 1
ATOM 675 C CA . LEU A 1 84 ? -9.122 -0.441 16.249 1.00 92.19 84 LEU A CA 1
ATOM 676 C C . LEU A 1 84 ? -10.104 -0.201 15.104 1.00 92.19 84 LEU A C 1
ATOM 678 O O . LEU A 1 84 ? -10.426 0.936 14.765 1.00 92.19 84 LEU A O 1
ATOM 682 N N . PHE A 1 85 ? -10.600 -1.281 14.517 1.00 93.50 85 PHE A N 1
ATOM 683 C CA . PHE A 1 85 ? -11.676 -1.246 13.541 1.00 93.50 85 PHE A CA 1
ATOM 684 C C . PHE A 1 85 ? -12.946 -1.864 14.117 1.00 93.50 85 PHE A C 1
ATOM 686 O O . PHE A 1 85 ? -12.916 -2.944 14.710 1.00 93.50 85 PHE A O 1
ATOM 693 N N . LEU A 1 86 ? -14.064 -1.170 13.909 1.00 93.06 86 LEU A N 1
ATOM 694 C CA . LEU A 1 86 ? -15.382 -1.545 14.397 1.00 93.06 86 LEU A CA 1
ATOM 695 C C . LEU A 1 86 ? -16.402 -1.428 13.272 1.00 93.06 86 LEU A C 1
ATOM 697 O O . LEU A 1 86 ? -16.721 -0.333 12.803 1.00 93.06 86 LEU A O 1
ATOM 701 N N . SER A 1 87 ? -16.964 -2.563 12.878 1.00 92.06 87 SER A N 1
ATOM 702 C CA . SER A 1 87 ? -18.243 -2.591 12.167 1.00 92.06 87 SER A CA 1
ATOM 703 C C . SER A 1 87 ? -19.361 -2.018 13.051 1.00 92.06 87 SER A C 1
ATOM 705 O O . SER A 1 87 ? -19.182 -1.818 14.251 1.00 92.06 87 SER A O 1
ATOM 707 N N . LYS A 1 88 ? -20.547 -1.784 12.484 1.00 89.94 88 LYS A N 1
ATOM 708 C CA . LYS A 1 88 ? -21.712 -1.326 13.257 1.00 89.94 88 LYS A CA 1
ATOM 709 C C . LYS A 1 88 ? -22.077 -2.301 14.387 1.00 89.94 88 LYS A C 1
ATOM 711 O O . LYS A 1 88 ? -22.219 -1.899 15.533 1.00 89.94 88 LYS A O 1
ATOM 716 N N . THR A 1 89 ? -22.168 -3.586 14.058 1.00 90.38 89 THR A N 1
ATOM 717 C CA . THR A 1 89 ? -22.452 -4.678 15.000 1.00 90.38 89 THR A CA 1
ATOM 718 C C . THR A 1 89 ? -21.354 -4.822 16.051 1.00 90.38 89 THR A C 1
ATOM 720 O O . THR A 1 89 ? -21.644 -4.961 17.236 1.00 90.38 89 THR A O 1
ATOM 723 N N . GLY A 1 90 ? -20.090 -4.733 15.633 1.00 90.62 90 GLY A N 1
ATOM 724 C CA . GLY A 1 90 ? -18.944 -4.782 16.538 1.00 90.62 90 GLY A CA 1
ATOM 725 C C . GLY A 1 90 ? -18.858 -3.583 17.482 1.00 90.62 90 GLY A C 1
ATOM 726 O O . GLY A 1 90 ? -18.498 -3.755 18.642 1.00 90.62 90 GLY A O 1
ATOM 727 N N . LEU A 1 91 ? -19.226 -2.384 17.018 1.00 91.25 91 LEU A N 1
ATOM 728 C CA . LEU A 1 91 ? -19.306 -1.178 17.844 1.00 91.25 91 LEU A CA 1
ATOM 729 C C . LEU A 1 91 ? -20.337 -1.346 18.964 1.00 91.25 91 LEU A C 1
ATOM 731 O O . LEU A 1 91 ? -20.033 -1.054 20.120 1.00 91.25 91 LEU A O 1
ATOM 735 N N . ASP A 1 92 ? -21.533 -1.830 18.624 1.00 89.75 92 ASP A N 1
ATOM 736 C CA . ASP A 1 92 ? -22.616 -2.020 19.588 1.00 89.75 92 ASP A CA 1
ATOM 737 C C . ASP A 1 92 ? -22.227 -3.032 20.673 1.00 89.75 92 ASP A C 1
ATOM 739 O O . ASP A 1 92 ? -22.414 -2.762 21.861 1.00 89.75 92 ASP A O 1
ATOM 743 N N . GLU A 1 93 ? -21.617 -4.157 20.294 1.00 90.62 93 GLU A N 1
ATOM 744 C CA . GLU A 1 93 ? -21.169 -5.167 21.259 1.00 90.62 93 GLU A CA 1
ATOM 745 C C . GLU A 1 93 ? -19.967 -4.697 22.088 1.00 90.62 93 GLU A C 1
ATOM 747 O O . GLU A 1 93 ? -19.977 -4.839 23.311 1.00 90.62 93 GLU A O 1
ATOM 752 N N . LEU A 1 94 ? -18.966 -4.055 21.475 1.00 90.75 94 LEU A N 1
ATOM 753 C CA . LEU A 1 94 ? -17.809 -3.542 22.215 1.00 90.75 94 LEU A CA 1
ATOM 754 C C . LEU A 1 94 ? -18.200 -2.409 23.180 1.00 90.75 94 LEU A C 1
ATOM 756 O O . LEU A 1 94 ? -17.614 -2.293 24.252 1.00 90.75 94 LEU A O 1
ATOM 760 N N . SER A 1 95 ? -19.225 -1.611 22.860 1.00 88.81 95 SER A N 1
ATOM 761 C CA . SER A 1 95 ? -19.740 -0.568 23.764 1.00 88.81 95 SER A CA 1
ATOM 762 C C . SER A 1 95 ? -20.380 -1.121 25.047 1.00 88.81 95 SER A C 1
ATOM 764 O O . SER A 1 95 ? -20.503 -0.398 26.039 1.00 88.81 95 SER A O 1
ATOM 766 N N . ARG A 1 96 ? -20.789 -2.398 25.027 1.00 88.62 96 ARG A N 1
ATOM 767 C CA . ARG A 1 96 ? -21.380 -3.129 26.159 1.00 88.62 96 ARG A CA 1
ATOM 768 C C . ARG A 1 96 ? -20.362 -3.990 26.907 1.00 88.62 96 ARG A C 1
ATOM 770 O O . ARG A 1 96 ? -20.728 -4.606 27.909 1.00 88.62 96 ARG A O 1
ATOM 777 N N . ALA A 1 97 ? -19.119 -4.046 26.431 1.00 86.88 97 ALA A N 1
ATOM 778 C CA . ALA A 1 97 ? -18.056 -4.796 27.078 1.00 86.88 97 ALA A CA 1
ATOM 779 C C . ALA A 1 97 ? -17.790 -4.269 28.499 1.00 86.88 97 ALA A C 1
ATOM 781 O O . ALA A 1 97 ? -17.910 -3.077 28.785 1.00 86.88 97 ALA A O 1
ATOM 782 N N . ASN A 1 98 ? -17.433 -5.188 29.391 1.00 83.06 98 ASN A N 1
ATOM 783 C CA . ASN A 1 98 ? -17.053 -4.923 30.776 1.00 83.06 98 ASN A CA 1
ATOM 784 C C . ASN A 1 98 ? -15.541 -5.128 30.988 1.00 83.06 98 ASN A C 1
ATOM 786 O O . ASN A 1 98 ? -14.839 -5.630 30.109 1.00 83.06 98 ASN A O 1
ATOM 790 N N . SER A 1 99 ? -15.061 -4.836 32.197 1.00 80.56 99 SER A N 1
ATOM 791 C CA . SER A 1 99 ? -13.641 -4.914 32.576 1.00 80.56 99 SER A CA 1
ATOM 792 C C . SER A 1 99 ? -13.027 -6.312 32.632 1.00 80.56 99 SER A C 1
ATOM 794 O O . SER A 1 99 ? -11.863 -6.451 32.982 1.00 80.56 99 SER A O 1
ATOM 796 N N . MET A 1 100 ? -13.783 -7.357 32.299 1.00 80.19 100 MET A N 1
ATOM 797 C CA . MET A 1 100 ? -13.292 -8.734 32.171 1.00 80.19 100 MET A CA 1
ATOM 798 C C . MET A 1 100 ? -13.559 -9.309 30.775 1.00 80.19 100 MET A C 1
ATOM 800 O O . MET A 1 100 ? -13.435 -10.513 30.570 1.00 80.19 100 MET A O 1
ATOM 804 N N . THR A 1 101 ? -13.968 -8.475 29.814 1.00 83.38 101 THR A N 1
ATOM 805 C CA . THR A 1 101 ? -14.314 -8.940 28.469 1.00 83.38 101 THR A CA 1
ATOM 806 C C . THR A 1 101 ? -13.047 -9.299 27.704 1.00 83.38 101 THR A C 1
ATOM 808 O O . THR A 1 101 ? -12.227 -8.431 27.396 1.00 83.38 101 THR A O 1
ATOM 811 N N . SER A 1 102 ? -12.920 -10.579 27.376 1.00 85.69 102 SER A N 1
ATOM 812 C CA . SER A 1 102 ? -11.938 -11.111 26.439 1.00 85.69 102 SER A CA 1
ATOM 813 C C . SER A 1 102 ? -12.592 -11.432 25.094 1.00 85.69 102 SER A C 1
ATOM 815 O O . SER A 1 102 ? -13.804 -11.280 24.899 1.00 85.69 102 SER A O 1
ATOM 817 N N . THR A 1 103 ? -11.794 -11.913 24.142 1.00 83.31 103 THR A N 1
ATOM 818 C CA . THR A 1 103 ? -12.294 -12.319 22.819 1.00 83.31 103 THR A CA 1
ATOM 819 C C . THR A 1 103 ? -13.377 -13.401 22.885 1.00 83.31 103 THR A C 1
ATOM 821 O O . THR A 1 103 ? -14.293 -13.406 22.064 1.00 83.31 103 THR A O 1
ATOM 824 N N . HIS A 1 104 ? -13.338 -14.274 23.896 1.00 84.75 104 HIS A N 1
ATOM 825 C CA . HIS A 1 104 ? -14.306 -15.358 24.081 1.00 84.75 104 HIS A CA 1
ATOM 826 C C . HIS A 1 104 ? -15.696 -14.891 24.513 1.00 84.75 104 HIS A C 1
ATOM 828 O O . HIS A 1 104 ? -16.671 -15.626 24.345 1.00 84.75 104 HIS A O 1
ATOM 834 N N . ASN A 1 105 ? -15.802 -13.689 25.079 1.00 85.69 105 ASN A N 1
ATOM 835 C CA . ASN A 1 105 ? -17.077 -13.144 25.528 1.00 85.69 105 ASN A CA 1
ATOM 836 C C . ASN A 1 105 ? -17.924 -12.590 24.373 1.00 85.69 105 ASN A C 1
ATOM 838 O O . ASN A 1 105 ? -19.109 -12.327 24.574 1.00 85.69 105 ASN A O 1
ATOM 842 N N . PHE A 1 106 ? -17.352 -12.441 23.172 1.00 86.69 106 PHE A N 1
ATOM 843 C CA . PHE A 1 106 ? -18.100 -11.974 22.011 1.00 86.69 106 PHE A CA 1
ATOM 844 C C . PHE A 1 106 ? -19.024 -13.060 21.445 1.00 86.69 106 PHE A C 1
ATOM 846 O O . PHE A 1 106 ? -18.681 -14.247 21.424 1.00 86.69 106 PHE A O 1
ATOM 853 N N . PRO A 1 107 ? -20.199 -12.671 20.921 1.00 88.25 107 PRO A N 1
ATOM 854 C CA . PRO A 1 107 ? -21.072 -13.581 20.198 1.00 88.25 107 PRO A CA 1
ATOM 855 C C . PRO A 1 107 ? -20.348 -14.305 19.054 1.00 88.25 107 PRO A C 1
ATOM 857 O O . PRO A 1 107 ? -19.723 -13.676 18.206 1.00 88.25 107 PRO A O 1
ATOM 860 N N . LYS A 1 108 ? -20.523 -15.630 18.954 1.00 87.00 108 LYS A N 1
ATOM 861 C CA . LYS A 1 108 ? -19.863 -16.480 17.935 1.00 87.00 108 LYS A CA 1
ATOM 862 C C . LYS A 1 108 ? -20.146 -16.100 16.476 1.00 87.00 108 LYS A C 1
ATOM 864 O O . LYS A 1 108 ? -19.458 -16.579 15.583 1.00 87.00 108 LYS A O 1
ATOM 869 N N . HIS A 1 109 ? -21.194 -15.318 16.226 1.00 89.62 109 HIS A N 1
ATOM 870 C CA . HIS A 1 109 ? -21.533 -14.855 14.882 1.00 89.62 109 HIS A CA 1
ATOM 871 C C . HIS A 1 109 ? -20.700 -13.640 14.446 1.00 89.62 109 HIS A C 1
ATOM 873 O O . HIS A 1 109 ? -20.702 -13.321 13.260 1.00 89.62 109 HIS A O 1
ATOM 879 N N . LEU A 1 110 ? -20.004 -12.978 15.377 1.00 90.62 110 LEU A N 1
ATOM 880 C CA . LEU A 1 110 ? -19.116 -11.862 15.084 1.00 90.62 110 LEU A CA 1
ATOM 881 C C . LEU A 1 110 ? -17.702 -12.360 14.821 1.00 90.62 110 LEU A C 1
ATOM 883 O O . LEU A 1 110 ? -17.156 -13.198 15.541 1.00 90.62 110 LEU A O 1
ATOM 887 N N . ARG A 1 111 ? -17.082 -11.794 13.792 1.00 91.44 111 ARG A N 1
ATOM 888 C CA . ARG A 1 111 ? -15.682 -12.029 13.465 1.00 91.44 111 ARG A CA 1
ATOM 889 C C . ARG A 1 111 ? -14.825 -11.069 14.271 1.00 91.44 111 ARG A C 1
ATOM 891 O O . ARG A 1 111 ? -14.630 -9.922 13.874 1.00 91.44 111 ARG A O 1
ATOM 898 N N . VAL A 1 112 ? -14.317 -11.549 15.397 1.00 91.00 112 VAL A N 1
ATOM 899 C CA . VAL A 1 112 ? -13.450 -10.776 16.290 1.00 91.00 112 VAL A CA 1
ATOM 900 C C . VAL A 1 112 ? -12.013 -11.238 16.133 1.00 91.00 112 VAL A C 1
ATOM 902 O O . VAL A 1 112 ? -11.737 -12.437 16.121 1.00 91.00 112 VAL A O 1
ATOM 905 N N . ARG A 1 113 ? -11.095 -10.281 16.010 1.00 89.44 113 ARG A N 1
ATOM 906 C CA . ARG A 1 113 ? -9.662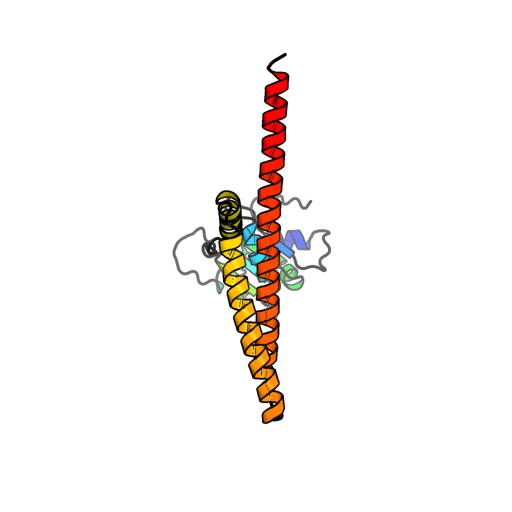 -10.545 15.961 1.00 89.44 113 ARG A CA 1
ATOM 907 C C . ARG A 1 113 ? -8.915 -9.550 16.832 1.00 89.44 113 ARG A C 1
ATOM 909 O O . ARG A 1 113 ? -9.067 -8.342 16.670 1.00 89.44 113 ARG A O 1
ATOM 916 N N . VAL A 1 114 ? -8.087 -10.077 17.721 1.00 89.12 114 VAL A N 1
ATOM 917 C CA . VAL A 1 114 ? -7.136 -9.302 18.514 1.00 89.12 114 VAL A CA 1
ATOM 918 C C . VAL A 1 114 ? -5.748 -9.766 18.103 1.00 89.12 114 VAL A C 1
ATOM 920 O O . VAL A 1 114 ? -5.527 -10.966 17.945 1.00 89.12 114 VAL A O 1
ATOM 923 N N . ILE A 1 115 ? -4.846 -8.830 17.831 1.00 87.88 115 ILE A N 1
ATOM 924 C CA . ILE A 1 115 ? -3.457 -9.133 17.496 1.00 87.88 115 ILE A CA 1
ATOM 925 C C . ILE A 1 115 ? -2.518 -8.184 18.226 1.00 87.88 115 ILE A C 1
ATOM 927 O O . ILE A 1 115 ? -2.827 -7.014 18.433 1.00 87.88 115 ILE A O 1
ATOM 931 N N . GLU A 1 116 ? -1.342 -8.686 18.558 1.00 86.25 116 GLU A N 1
ATOM 932 C CA . GLU A 1 116 ? -0.231 -7.838 18.962 1.00 86.25 116 GLU A CA 1
ATOM 933 C C . GLU A 1 116 ? 0.318 -7.099 17.732 1.00 86.25 116 GLU A C 1
ATOM 935 O O . GLU A 1 116 ? 0.483 -7.682 16.649 1.00 86.25 116 GLU A O 1
ATOM 940 N N . SER A 1 117 ? 0.593 -5.805 17.883 1.00 80.88 117 SER A N 1
ATOM 941 C CA . SER A 1 117 ? 1.310 -5.025 16.880 1.00 80.88 117 SER A CA 1
ATOM 942 C C . SER A 1 117 ? 2.781 -5.433 16.888 1.00 80.88 117 SER A C 1
ATOM 944 O O . SER A 1 117 ? 3.609 -4.853 17.578 1.00 80.88 117 SER A O 1
ATOM 946 N N . VAL A 1 118 ? 3.102 -6.471 16.111 1.00 68.62 118 VAL A N 1
ATOM 947 C CA . VAL A 1 118 ? 4.487 -6.891 15.859 1.00 68.62 118 VAL A CA 1
ATOM 948 C C . VAL A 1 118 ? 5.247 -5.748 15.185 1.00 68.62 118 VAL A C 1
ATOM 950 O O . VAL A 1 118 ? 4.691 -5.072 14.312 1.00 68.62 118 VAL A O 1
ATOM 953 N N . ASP A 1 119 ? 6.516 -5.578 15.572 1.00 57.62 119 ASP A N 1
ATOM 954 C CA . ASP A 1 119 ? 7.442 -4.582 15.034 1.00 57.62 119 ASP A CA 1
ATOM 955 C C . ASP A 1 119 ? 7.241 -4.341 13.536 1.00 57.62 119 ASP A C 1
ATOM 957 O O . ASP A 1 119 ? 7.192 -5.265 12.712 1.00 57.62 119 ASP A O 1
ATOM 961 N N . LYS A 1 120 ? 7.103 -3.054 13.208 1.00 57.38 120 LYS A N 1
ATOM 962 C CA . LYS A 1 120 ? 6.752 -2.531 11.888 1.00 57.38 120 LYS A CA 1
ATOM 963 C C . LYS A 1 120 ? 7.572 -3.248 10.825 1.00 57.38 120 LYS A C 1
ATOM 965 O O . LYS A 1 120 ? 8.784 -3.055 10.742 1.00 57.38 120 LYS A O 1
ATOM 970 N N . ILE A 1 121 ? 6.897 -4.047 9.991 1.00 48.25 121 ILE A N 1
ATOM 971 C CA . ILE A 1 121 ? 7.500 -4.711 8.832 1.00 48.25 121 ILE A CA 1
ATOM 972 C C . ILE A 1 121 ? 8.295 -3.644 8.081 1.00 48.25 121 ILE A C 1
ATOM 974 O O . ILE A 1 121 ? 7.715 -2.716 7.505 1.00 48.25 121 ILE A O 1
ATOM 978 N N . SER A 1 122 ? 9.623 -3.757 8.112 1.00 51.66 122 SER A N 1
ATOM 979 C CA . SER A 1 122 ? 10.512 -2.904 7.343 1.00 51.66 122 SER A CA 1
ATOM 980 C C . SER A 1 122 ? 10.316 -3.280 5.882 1.00 51.66 122 SER A C 1
ATOM 982 O O . SER A 1 122 ? 11.010 -4.115 5.309 1.00 51.66 122 SER A O 1
ATOM 984 N N . LEU A 1 123 ? 9.279 -2.706 5.268 1.00 54.06 123 LEU A N 1
ATOM 985 C CA . LEU A 1 123 ? 9.071 -2.838 3.839 1.00 54.06 123 LEU A CA 1
ATOM 986 C C . LEU A 1 123 ? 10.379 -2.380 3.192 1.00 54.06 123 LEU A C 1
ATOM 988 O O . LEU A 1 123 ? 10.767 -1.230 3.449 1.00 54.06 123 LEU A O 1
ATOM 992 N N . PRO A 1 124 ? 11.060 -3.235 2.399 1.00 52.81 124 PRO A N 1
ATOM 993 C CA . PRO A 1 124 ? 12.272 -2.835 1.709 1.00 52.81 124 PRO A CA 1
ATOM 994 C C . PRO A 1 124 ? 11.930 -1.542 0.992 1.00 52.81 124 PRO A C 1
ATOM 996 O O . PRO A 1 124 ? 10.945 -1.476 0.247 1.00 52.81 124 PRO A O 1
ATOM 999 N N . GLN A 1 125 ? 12.638 -0.481 1.373 1.00 53.28 125 GLN A N 1
ATOM 1000 C CA . GLN A 1 125 ? 12.366 0.878 0.949 1.00 53.28 125 GLN A CA 1
ATOM 1001 C C . GLN A 1 125 ? 12.202 0.843 -0.562 1.00 53.28 125 GLN A C 1
ATOM 1003 O O . GLN A 1 125 ? 13.163 0.562 -1.269 1.00 53.28 125 GLN A O 1
ATOM 1008 N N . ARG A 1 126 ? 10.965 1.022 -1.050 1.00 56.16 126 ARG A N 1
ATOM 1009 C CA . ARG A 1 126 ? 10.701 0.984 -2.486 1.00 56.16 126 ARG A CA 1
ATOM 1010 C C . ARG A 1 126 ? 11.646 1.998 -3.105 1.00 56.16 126 ARG A C 1
ATOM 1012 O O . ARG A 1 126 ? 11.461 3.197 -2.893 1.00 56.16 126 ARG A O 1
ATOM 1019 N N . GLU A 1 127 ? 12.625 1.529 -3.871 1.00 50.12 127 GLU A N 1
ATOM 1020 C CA . GLU A 1 127 ? 13.561 2.358 -4.632 1.00 50.12 127 GLU A CA 1
ATOM 1021 C C . GLU A 1 127 ? 12.842 3.126 -5.765 1.00 50.12 127 GLU A C 1
ATOM 1023 O O . GLU A 1 127 ? 13.406 3.463 -6.795 1.00 50.12 127 GLU A O 1
ATOM 1028 N N . SER A 1 128 ? 11.556 3.433 -5.610 1.00 53.47 128 SER A N 1
ATOM 1029 C CA . SER A 1 128 ? 10.677 3.904 -6.673 1.00 53.47 128 SER A CA 1
ATOM 1030 C C . SER A 1 128 ? 11.041 5.299 -7.192 1.00 53.47 128 SER A C 1
ATOM 1032 O O . SER A 1 128 ? 10.490 5.714 -8.205 1.00 53.47 128 SER A O 1
ATOM 1034 N N . LEU A 1 129 ? 11.959 6.014 -6.528 1.00 50.69 129 LEU A N 1
ATOM 1035 C CA . LEU A 1 129 ? 12.491 7.304 -6.983 1.00 50.69 129 LEU A CA 1
ATOM 1036 C C . LEU A 1 129 ? 14.007 7.274 -7.234 1.00 50.69 129 LEU A C 1
ATOM 1038 O O . LEU A 1 129 ? 14.480 7.903 -8.177 1.00 50.69 129 LEU A O 1
ATOM 1042 N N . ALA A 1 130 ? 14.775 6.498 -6.463 1.00 51.88 130 ALA A N 1
ATOM 1043 C CA . ALA A 1 130 ? 16.216 6.354 -6.683 1.00 51.88 130 ALA A CA 1
ATOM 1044 C C . ALA A 1 130 ? 16.539 5.523 -7.941 1.00 51.88 130 ALA A C 1
ATOM 1046 O O . ALA A 1 130 ? 17.492 5.829 -8.656 1.00 51.88 130 ALA A O 1
ATOM 1047 N N . THR A 1 131 ? 15.721 4.527 -8.293 1.00 51.62 131 THR A N 1
ATOM 1048 C CA . THR A 1 131 ? 15.926 3.744 -9.524 1.00 51.62 131 THR A CA 1
ATOM 1049 C C . THR A 1 131 ? 15.458 4.511 -10.766 1.00 51.62 131 THR A C 1
ATOM 1051 O O . THR A 1 131 ? 16.095 4.411 -11.813 1.00 51.62 131 THR A O 1
ATOM 1054 N N . ALA A 1 132 ? 14.442 5.379 -10.645 1.00 51.91 132 ALA A N 1
ATOM 1055 C CA . ALA A 1 132 ? 14.113 6.366 -11.683 1.00 51.91 132 ALA A CA 1
ATOM 1056 C C . ALA A 1 132 ? 15.260 7.379 -11.889 1.00 51.91 132 ALA A C 1
ATOM 1058 O O . ALA A 1 132 ? 15.510 7.819 -13.012 1.00 51.91 132 ALA A O 1
ATOM 1059 N N . SER A 1 133 ? 16.022 7.678 -10.827 1.00 62.34 133 SER A N 1
ATOM 1060 C CA . SER A 1 133 ? 17.234 8.498 -10.910 1.00 62.34 133 SER A CA 1
ATOM 1061 C C . SER A 1 133 ? 18.342 7.826 -11.722 1.00 62.34 133 SER A C 1
ATOM 1063 O O . SER A 1 133 ? 19.028 8.526 -12.450 1.00 62.34 133 SER A O 1
ATOM 1065 N N . ARG A 1 134 ? 18.489 6.493 -11.718 1.00 64.38 134 ARG A N 1
ATOM 1066 C CA . ARG A 1 134 ? 19.500 5.823 -12.566 1.00 64.38 134 ARG A CA 1
ATOM 1067 C C . ARG A 1 134 ? 19.224 5.994 -14.058 1.00 64.38 134 ARG A C 1
ATOM 1069 O O . ARG A 1 134 ? 20.155 6.210 -14.826 1.00 64.38 134 ARG A O 1
ATOM 1076 N N . PHE A 1 135 ? 17.957 5.942 -14.465 1.00 62.78 135 PHE A N 1
ATOM 1077 C CA . PHE A 1 135 ? 17.579 6.206 -15.853 1.00 62.78 135 PHE A CA 1
ATOM 1078 C C . PHE A 1 135 ? 17.821 7.679 -16.207 1.00 62.78 135 PHE A C 1
ATOM 1080 O O . PHE A 1 135 ? 18.474 7.966 -17.200 1.00 62.78 135 PHE A O 1
ATOM 1087 N N . ALA A 1 136 ? 17.417 8.623 -15.353 1.00 69.31 136 ALA A N 1
ATOM 1088 C CA . ALA A 1 136 ? 17.704 10.044 -15.567 1.00 69.31 136 ALA A CA 1
ATOM 1089 C C . ALA A 1 136 ? 19.215 10.357 -15.595 1.00 69.31 136 ALA A C 1
ATOM 1091 O O . ALA A 1 136 ? 19.658 11.127 -16.439 1.00 69.31 136 ALA A O 1
ATOM 1092 N N . GLN A 1 137 ? 20.013 9.720 -14.733 1.00 69.75 137 GLN A N 1
ATOM 1093 C CA . GLN A 1 137 ? 21.476 9.817 -14.711 1.00 69.75 137 GLN A CA 1
ATOM 1094 C C . GLN A 1 137 ? 22.098 9.225 -15.980 1.00 69.75 137 GLN A C 1
ATOM 1096 O O . GLN A 1 137 ? 23.014 9.817 -16.535 1.00 69.75 137 GLN A O 1
ATOM 1101 N N . MET A 1 138 ? 21.576 8.102 -16.481 1.00 68.12 138 MET A N 1
ATOM 1102 C CA . MET A 1 138 ? 21.998 7.522 -17.758 1.00 68.12 138 MET A CA 1
ATOM 1103 C C . MET A 1 138 ? 21.677 8.457 -18.934 1.00 68.12 138 MET A C 1
ATOM 1105 O O . MET A 1 138 ? 22.514 8.632 -19.815 1.00 68.12 138 MET A O 1
ATOM 1109 N N . PHE A 1 139 ? 20.503 9.095 -18.941 1.00 67.31 139 PHE A N 1
ATOM 1110 C CA . PHE A 1 139 ? 20.146 10.092 -19.957 1.00 67.31 139 PHE A CA 1
ATOM 1111 C C . PHE A 1 139 ? 21.004 11.349 -19.853 1.00 67.31 139 PHE A C 1
ATOM 1113 O O . PHE A 1 139 ? 21.462 11.853 -20.873 1.00 67.31 139 PHE A O 1
ATOM 1120 N N . TYR A 1 140 ? 21.257 11.829 -18.638 1.00 70.25 140 TYR A N 1
ATOM 1121 C CA . TYR A 1 140 ? 22.134 12.967 -18.393 1.00 70.25 140 TYR A CA 1
ATOM 1122 C C . TYR A 1 140 ? 23.557 12.672 -18.878 1.00 70.25 140 TYR A C 1
ATOM 1124 O O . TYR A 1 140 ? 24.093 13.432 -19.676 1.00 70.25 140 TYR A O 1
ATOM 1132 N N . TRP A 1 141 ? 24.111 11.510 -18.518 1.00 68.56 141 TRP A N 1
ATOM 1133 C CA . TRP A 1 141 ? 25.413 11.047 -18.999 1.00 68.56 141 TRP A CA 1
ATOM 1134 C C . TRP A 1 141 ? 25.457 10.918 -20.525 1.00 68.56 141 TRP A C 1
ATOM 1136 O O . TRP A 1 141 ? 26.446 11.291 -21.152 1.00 68.56 141 TRP A O 1
ATOM 1146 N N . MET A 1 142 ? 24.379 10.434 -21.144 1.00 67.88 142 MET A N 1
ATOM 1147 C CA . MET A 1 142 ? 24.265 10.307 -22.598 1.00 67.88 142 MET A CA 1
ATOM 1148 C C . MET A 1 142 ? 24.192 11.666 -23.316 1.00 67.88 142 MET A C 1
ATOM 1150 O O . MET A 1 142 ? 24.726 11.804 -24.418 1.00 67.88 142 MET A O 1
ATOM 1154 N N . LEU A 1 143 ? 23.545 12.667 -22.712 1.00 65.31 143 LEU A N 1
ATOM 1155 C CA . LEU A 1 143 ? 23.536 14.043 -23.216 1.00 65.31 143 LEU A CA 1
ATOM 1156 C C . LEU A 1 143 ? 24.902 14.718 -23.012 1.00 65.31 143 LEU A C 1
ATOM 1158 O O . LEU A 1 143 ? 25.368 15.433 -23.896 1.00 65.31 143 LEU A O 1
ATOM 1162 N N . GLU A 1 144 ? 25.572 14.435 -21.894 1.00 69.25 144 GLU A N 1
ATOM 1163 C CA . GLU A 1 144 ? 26.890 14.974 -21.545 1.00 69.25 144 GLU A CA 1
ATOM 1164 C C . GLU A 1 144 ? 28.015 14.408 -22.430 1.00 69.25 144 GLU A C 1
ATOM 1166 O O . GLU A 1 144 ? 28.879 15.154 -22.885 1.00 69.25 144 GLU A O 1
ATOM 1171 N N . THR A 1 145 ? 27.979 13.112 -22.761 1.00 66.31 145 THR A N 1
ATOM 1172 C CA . THR A 1 145 ? 28.985 12.462 -23.629 1.00 66.31 145 THR A CA 1
ATOM 1173 C C . THR A 1 145 ? 28.813 12.750 -25.123 1.00 66.31 145 THR A C 1
ATOM 1175 O O . THR A 1 145 ? 29.621 12.276 -25.917 1.00 66.31 145 THR A O 1
ATOM 1178 N N . LYS A 1 146 ? 27.802 13.529 -25.541 1.00 62.44 146 LYS A N 1
ATOM 1179 C CA . LYS A 1 146 ? 27.589 13.996 -26.932 1.00 62.44 146 LYS A CA 1
ATOM 1180 C C . LYS A 1 146 ? 27.511 12.900 -28.015 1.00 62.44 146 LYS A C 1
ATOM 1182 O O . LYS A 1 146 ? 27.540 13.211 -29.207 1.00 62.44 146 LYS A O 1
ATOM 1187 N N . HIS A 1 147 ? 27.344 11.626 -27.647 1.00 69.06 147 HIS A N 1
ATOM 1188 C CA . HIS A 1 147 ? 27.281 10.503 -28.597 1.00 69.06 147 HIS A CA 1
ATOM 1189 C C . HIS A 1 147 ? 26.002 9.637 -28.507 1.00 69.06 147 HIS A C 1
ATOM 1191 O O . HIS A 1 147 ? 26.086 8.407 -28.575 1.00 69.06 147 HIS A O 1
ATOM 1197 N N . PRO A 1 148 ? 24.788 10.227 -28.456 1.00 68.50 148 PRO A N 1
ATOM 1198 C CA . PRO A 1 148 ? 23.529 9.468 -28.470 1.00 68.50 148 PRO A CA 1
ATOM 1199 C C . PRO A 1 148 ? 23.341 8.641 -29.757 1.00 68.50 148 PRO A C 1
ATOM 1201 O O . PRO A 1 148 ? 22.661 7.613 -29.753 1.00 68.50 148 PRO A O 1
ATOM 1204 N N . LEU A 1 149 ? 24.005 9.044 -30.850 1.00 74.88 149 LEU A N 1
ATOM 1205 C CA . LEU A 1 149 ? 24.030 8.317 -32.120 1.00 74.88 149 LEU A CA 1
ATOM 1206 C C . LEU A 1 149 ? 24.655 6.920 -31.988 1.00 74.88 149 LEU A C 1
ATOM 1208 O O . LEU A 1 149 ? 24.192 5.978 -32.623 1.00 74.88 149 LEU A O 1
ATOM 1212 N N . PHE A 1 150 ? 25.683 6.761 -31.152 1.00 78.00 150 PHE A N 1
ATOM 1213 C CA . PHE A 1 150 ? 26.325 5.463 -30.946 1.00 78.00 150 PHE A CA 1
ATOM 1214 C C . PHE A 1 150 ? 25.428 4.529 -30.124 1.00 78.00 150 PHE A C 1
ATOM 1216 O O . PHE A 1 150 ? 25.256 3.366 -30.481 1.00 78.00 150 PHE A O 1
ATOM 1223 N N . LEU A 1 151 ? 24.812 5.058 -29.061 1.00 78.38 151 LEU A N 1
ATOM 1224 C CA . LEU A 1 151 ? 24.053 4.267 -28.093 1.00 78.38 151 LEU A CA 1
ATOM 1225 C C . LEU A 1 151 ? 22.704 3.770 -28.635 1.00 78.38 151 LEU A C 1
ATOM 1227 O O . LEU A 1 151 ? 22.310 2.648 -28.334 1.00 78.38 151 LEU A O 1
ATOM 1231 N N . PHE A 1 152 ? 22.011 4.572 -29.449 1.00 83.31 152 PHE A N 1
ATOM 1232 C CA . PHE A 1 152 ? 20.722 4.184 -30.042 1.00 83.31 152 PHE A CA 1
ATOM 1233 C C . PHE A 1 152 ? 20.790 3.919 -31.547 1.00 83.31 152 PHE A C 1
ATOM 1235 O O . PHE A 1 152 ? 20.065 3.061 -32.050 1.00 83.31 152 PHE A O 1
ATOM 1242 N N . GLY A 1 153 ? 21.674 4.605 -32.275 1.00 84.75 153 GLY A N 1
ATOM 1243 C CA . GLY A 1 153 ? 21.757 4.497 -33.731 1.00 84.75 153 GLY A CA 1
ATOM 1244 C C . GLY A 1 153 ? 22.365 3.177 -34.194 1.00 84.75 153 GLY A C 1
ATOM 1245 O O . GLY A 1 153 ? 21.753 2.495 -35.011 1.00 84.75 153 GLY A O 1
ATOM 1246 N N . ILE A 1 154 ? 23.521 2.767 -33.650 1.00 88.44 154 ILE A N 1
ATOM 1247 C CA . ILE A 1 154 ? 24.164 1.501 -34.053 1.00 88.44 154 ILE A CA 1
ATOM 1248 C C . ILE A 1 154 ? 23.276 0.293 -33.715 1.00 88.44 154 ILE A C 1
ATOM 1250 O O . ILE A 1 154 ? 23.004 -0.494 -34.626 1.00 88.44 154 ILE A O 1
ATOM 1254 N N . PRO A 1 155 ? 22.744 0.143 -32.483 1.00 88.94 155 PRO A N 1
ATOM 1255 C CA . PRO A 1 155 ? 21.803 -0.938 -32.194 1.00 88.94 155 PRO A CA 1
ATOM 1256 C C . PRO A 1 155 ? 20.537 -0.863 -33.053 1.00 88.94 155 PRO A C 1
ATOM 1258 O O . PRO A 1 155 ? 20.067 -1.894 -33.528 1.00 88.94 155 PRO A O 1
ATOM 1261 N N . GLY A 1 156 ? 20.017 0.342 -33.316 1.00 88.25 156 GLY A N 1
ATOM 1262 C CA . GLY A 1 156 ? 18.864 0.550 -34.192 1.00 88.25 156 GLY A CA 1
ATOM 1263 C C . GLY A 1 156 ? 19.096 0.052 -35.620 1.00 88.25 156 GLY A C 1
ATOM 1264 O O . GLY A 1 156 ? 18.263 -0.674 -36.158 1.00 88.25 156 GLY A O 1
ATOM 1265 N N . ILE A 1 157 ? 20.254 0.367 -36.211 1.00 91.06 157 ILE A N 1
ATOM 1266 C CA . ILE A 1 157 ? 20.668 -0.109 -37.542 1.00 91.06 157 ILE A CA 1
ATOM 1267 C C . ILE A 1 157 ? 20.799 -1.630 -37.565 1.00 91.06 157 ILE A C 1
ATOM 1269 O O . ILE A 1 157 ? 20.285 -2.271 -38.482 1.00 91.06 157 ILE A O 1
ATOM 1273 N N . VAL A 1 158 ? 21.432 -2.224 -36.552 1.00 92.06 158 VAL A N 1
ATOM 1274 C CA . VAL A 1 158 ? 21.579 -3.684 -36.457 1.00 92.06 158 VAL A CA 1
ATOM 1275 C C . VAL A 1 158 ? 20.212 -4.366 -36.374 1.00 92.06 158 VAL A C 1
ATOM 1277 O O . VAL A 1 158 ? 19.952 -5.295 -37.139 1.00 92.06 158 VAL A O 1
ATOM 1280 N N . LEU A 1 159 ? 19.315 -3.882 -35.506 1.00 88.44 159 LEU A N 1
ATOM 1281 C CA . LEU A 1 159 ? 17.953 -4.413 -35.379 1.00 88.44 159 LEU A CA 1
ATOM 1282 C C . LEU A 1 159 ? 17.155 -4.249 -36.675 1.00 88.44 159 LEU A C 1
ATOM 1284 O O . LEU A 1 159 ? 16.469 -5.179 -37.093 1.00 88.44 159 LEU A O 1
ATOM 1288 N N . PHE A 1 160 ? 17.280 -3.104 -37.345 1.00 89.44 160 PHE A N 1
ATOM 1289 C CA . PHE A 1 160 ? 16.606 -2.854 -38.615 1.00 89.44 160 PHE A CA 1
ATOM 1290 C C . PHE A 1 160 ? 17.082 -3.804 -39.719 1.00 89.44 160 PHE A C 1
ATOM 1292 O O . PHE A 1 160 ? 16.253 -4.392 -40.408 1.00 89.44 160 PHE A O 1
ATOM 1299 N N . ILE A 1 161 ? 18.397 -4.014 -39.858 1.00 89.25 161 ILE A N 1
ATOM 1300 C CA . ILE A 1 161 ? 18.959 -4.955 -40.840 1.00 89.25 161 ILE A CA 1
ATOM 1301 C C . ILE A 1 161 ? 18.501 -6.385 -40.538 1.00 89.25 161 ILE A C 1
ATOM 1303 O O . ILE A 1 161 ? 18.139 -7.115 -41.462 1.00 89.25 161 ILE A O 1
ATOM 1307 N N . LEU A 1 162 ? 18.487 -6.788 -39.265 1.00 88.19 162 LEU A N 1
ATOM 1308 C CA . LEU A 1 162 ? 18.048 -8.128 -38.879 1.00 88.19 162 LEU A CA 1
ATOM 1309 C C . LEU A 1 162 ? 16.555 -8.330 -39.166 1.00 88.19 162 LEU A C 1
ATOM 1311 O O . LEU A 1 162 ? 16.180 -9.331 -39.771 1.00 88.19 162 LEU A O 1
ATOM 1315 N N . GLY A 1 163 ? 15.717 -7.349 -38.824 1.00 85.25 163 GLY A N 1
ATOM 1316 C CA . GLY A 1 163 ? 14.295 -7.361 -39.152 1.00 85.25 163 GLY A CA 1
ATOM 1317 C C . GLY A 1 163 ? 14.043 -7.363 -40.663 1.00 85.25 163 GLY A C 1
ATOM 1318 O O . GLY A 1 163 ? 13.191 -8.100 -41.147 1.00 85.25 163 GLY A O 1
ATOM 1319 N N . PHE A 1 164 ? 14.827 -6.609 -41.435 1.00 86.06 164 PHE A N 1
ATOM 1320 C CA . PHE A 1 164 ? 14.726 -6.586 -42.894 1.00 86.06 164 PHE A CA 1
ATOM 1321 C C . PHE A 1 164 ? 15.094 -7.941 -43.520 1.00 86.06 164 PHE A C 1
ATOM 1323 O O . PHE A 1 164 ? 14.385 -8.435 -44.395 1.00 86.06 164 PHE A O 1
ATOM 1330 N N . ARG A 1 165 ? 16.161 -8.586 -43.031 1.00 85.19 165 ARG A N 1
ATOM 1331 C CA . ARG A 1 165 ? 16.570 -9.936 -43.460 1.00 85.19 165 ARG A CA 1
ATOM 1332 C C . ARG A 1 165 ? 15.520 -10.991 -43.117 1.00 85.19 165 ARG A C 1
ATOM 1334 O O . ARG A 1 165 ? 15.203 -11.826 -43.958 1.00 85.19 165 ARG A O 1
ATOM 1341 N N . LEU A 1 166 ? 14.968 -10.935 -41.906 1.00 82.69 166 LEU A N 1
ATOM 1342 C CA . LEU A 1 166 ? 13.898 -11.835 -41.473 1.00 82.69 166 LEU A CA 1
ATOM 1343 C C . LEU A 1 166 ? 12.619 -11.630 -42.296 1.00 82.69 166 LEU A C 1
ATOM 1345 O O . LEU A 1 166 ? 11.960 -12.607 -42.634 1.00 82.69 166 LEU A O 1
ATOM 1349 N N . SER A 1 167 ? 12.312 -10.389 -42.685 1.00 79.88 167 SER A N 1
ATOM 1350 C CA . SER A 1 167 ? 11.179 -10.063 -43.559 1.00 79.88 167 SER A CA 1
ATOM 1351 C C . SER A 1 167 ? 11.317 -10.690 -44.945 1.00 79.88 167 SER A C 1
ATOM 1353 O O . SER A 1 167 ? 10.375 -11.325 -45.414 1.00 79.88 167 SER A O 1
ATOM 1355 N N . GLY A 1 168 ? 12.501 -10.598 -45.563 1.00 74.25 168 GLY A N 1
ATOM 1356 C CA . GLY A 1 168 ? 12.778 -11.267 -46.841 1.00 74.25 168 GLY A CA 1
ATOM 1357 C C . GLY A 1 168 ? 12.562 -12.780 -46.753 1.00 74.25 168 GLY A C 1
ATOM 1358 O O . GLY A 1 168 ? 11.779 -13.339 -47.515 1.00 74.25 168 GLY A O 1
ATOM 1359 N N . ASN A 1 169 ? 13.139 -13.416 -45.729 1.00 68.62 169 ASN A N 1
ATOM 1360 C CA . ASN A 1 169 ? 12.965 -14.853 -45.505 1.00 68.62 169 ASN A CA 1
ATOM 1361 C C . ASN A 1 169 ? 11.495 -15.246 -45.261 1.00 68.62 169 ASN A C 1
ATOM 1363 O O . ASN A 1 169 ? 11.067 -16.311 -45.700 1.00 68.62 169 ASN A O 1
ATOM 1367 N N . VAL A 1 170 ? 10.713 -14.412 -44.567 1.00 63.09 170 VAL A N 1
ATOM 1368 C CA . VAL A 1 170 ? 9.276 -14.642 -44.341 1.00 63.09 170 VAL A CA 1
ATOM 1369 C C . VAL A 1 170 ? 8.497 -14.605 -45.653 1.00 63.09 170 VAL A C 1
ATOM 1371 O O . VAL A 1 170 ? 7.663 -15.477 -45.874 1.00 63.09 170 VAL A O 1
ATOM 1374 N N . VAL A 1 171 ? 8.767 -13.637 -46.528 1.00 62.69 171 VAL A N 1
ATOM 1375 C CA . VAL A 1 171 ? 8.073 -13.508 -47.819 1.00 62.69 171 VAL A CA 1
ATOM 1376 C C . VAL A 1 171 ? 8.384 -14.696 -48.733 1.00 62.69 171 VAL A C 1
ATOM 1378 O O . VAL A 1 171 ? 7.465 -15.273 -49.315 1.00 62.69 171 VAL A O 1
ATOM 1381 N N . ASP A 1 172 ? 9.648 -15.115 -48.789 1.00 64.38 172 ASP A N 1
ATOM 1382 C CA . ASP A 1 172 ? 10.075 -16.249 -49.615 1.00 64.38 172 ASP A CA 1
ATOM 1383 C C . ASP A 1 172 ? 9.492 -17.577 -49.094 1.00 64.38 172 ASP A C 1
ATOM 1385 O O . ASP A 1 172 ? 8.943 -18.366 -49.862 1.00 64.38 172 ASP A O 1
ATOM 1389 N N . THR A 1 173 ? 9.484 -17.780 -47.770 1.00 60.97 173 THR A N 1
ATOM 1390 C CA . THR A 1 173 ? 8.909 -18.984 -47.136 1.00 60.97 173 THR A CA 1
ATOM 1391 C C . THR A 1 173 ? 7.378 -19.031 -47.253 1.00 60.97 173 THR A C 1
ATOM 1393 O O . THR A 1 173 ? 6.794 -20.111 -47.350 1.00 60.97 173 THR A O 1
ATOM 1396 N N . PHE A 1 174 ? 6.702 -17.876 -47.266 1.00 58.41 174 PHE A N 1
ATOM 1397 C CA . PHE A 1 174 ? 5.251 -17.801 -47.479 1.00 58.41 174 PHE A CA 1
ATOM 1398 C C . PHE A 1 174 ? 4.870 -18.235 -48.896 1.00 58.41 174 PHE A C 1
ATOM 1400 O O . PHE A 1 174 ? 3.897 -18.969 -49.063 1.00 58.41 174 PHE A O 1
ATOM 1407 N N . ASN A 1 175 ? 5.671 -17.837 -49.890 1.00 61.16 175 ASN A N 1
ATOM 1408 C CA . ASN A 1 175 ? 5.492 -18.241 -51.284 1.00 61.16 175 ASN A CA 1
ATOM 1409 C C . ASN A 1 175 ? 5.778 -19.734 -51.511 1.00 61.16 175 ASN A C 1
ATOM 1411 O O . ASN A 1 175 ? 5.126 -20.347 -52.353 1.00 61.16 175 ASN A O 1
ATOM 1415 N N . GLU A 1 176 ? 6.729 -20.320 -50.777 1.00 60.28 176 GLU A N 1
ATOM 1416 C CA . GLU A 1 176 ? 7.140 -21.716 -50.976 1.00 60.28 176 GLU A CA 1
ATOM 1417 C C . GLU A 1 176 ? 6.298 -22.728 -50.178 1.00 60.28 176 GLU A C 1
ATOM 1419 O O . GLU A 1 176 ? 6.040 -23.827 -50.667 1.00 60.28 176 GLU A O 1
ATOM 1424 N N . LEU A 1 177 ? 5.824 -22.375 -48.973 1.00 58.75 177 LEU A N 1
ATOM 1425 C CA . LEU A 1 177 ? 5.181 -23.332 -48.057 1.00 58.75 177 LEU A CA 1
ATOM 1426 C C . LEU A 1 177 ? 3.720 -23.021 -47.694 1.00 58.75 177 LEU A C 1
ATOM 1428 O O . LEU A 1 177 ? 3.121 -23.797 -46.953 1.00 58.75 177 LEU A O 1
ATOM 1432 N N . ASN A 1 178 ? 3.116 -21.924 -48.175 1.00 61.59 178 ASN A N 1
ATOM 1433 C CA . ASN A 1 178 ? 1.755 -21.481 -47.793 1.00 61.59 178 ASN A CA 1
ATOM 1434 C C . ASN A 1 178 ? 1.514 -21.370 -46.266 1.00 61.59 178 ASN A C 1
ATOM 1436 O O . ASN A 1 178 ? 0.379 -21.217 -45.814 1.00 61.59 178 ASN A O 1
ATOM 1440 N N . SER A 1 179 ? 2.565 -21.439 -45.446 1.00 58.81 179 SER A N 1
ATOM 1441 C CA . SER A 1 179 ? 2.469 -21.413 -43.991 1.00 58.81 179 SER A CA 1
ATOM 1442 C C . SER A 1 179 ? 3.716 -20.773 -43.390 1.00 58.81 179 SER A C 1
ATOM 1444 O O . SER A 1 179 ? 4.746 -21.423 -43.216 1.00 58.81 179 SER A O 1
ATOM 1446 N N . VAL A 1 180 ? 3.619 -19.492 -43.034 1.00 66.56 180 VAL A N 1
ATOM 1447 C CA . VAL A 1 180 ? 4.582 -18.850 -42.130 1.00 66.56 180 VAL A CA 1
ATOM 1448 C C . VAL A 1 180 ? 3.969 -18.761 -40.741 1.00 66.56 180 VAL A C 1
ATOM 1450 O O . VAL A 1 180 ? 2.789 -18.450 -40.582 1.00 66.56 180 VAL A O 1
ATOM 1453 N N . SER A 1 181 ? 4.783 -19.024 -39.719 1.00 76.38 181 SER A N 1
ATOM 1454 C CA . SER A 1 181 ? 4.381 -18.856 -38.325 1.00 76.38 181 SER A CA 1
ATOM 1455 C C . SER A 1 181 ? 4.072 -17.387 -38.021 1.00 76.38 181 SER A C 1
ATOM 1457 O O . SER A 1 181 ? 4.939 -16.522 -38.149 1.00 76.38 181 SER A O 1
ATOM 1459 N N . ILE A 1 182 ? 2.853 -17.119 -37.543 1.00 80.00 182 ILE A N 1
ATOM 1460 C CA . ILE A 1 182 ? 2.371 -15.781 -37.150 1.00 80.00 182 ILE A CA 1
ATOM 1461 C C . ILE A 1 182 ? 3.332 -15.102 -36.160 1.00 80.00 182 ILE A C 1
ATOM 1463 O O . ILE A 1 182 ? 3.549 -13.893 -36.237 1.00 80.00 182 ILE A O 1
ATOM 1467 N N . GLY A 1 183 ? 3.953 -15.875 -35.261 1.00 81.81 183 GLY A N 1
ATOM 1468 C CA . GLY A 1 183 ? 4.933 -15.356 -34.306 1.00 81.81 183 GLY A CA 1
ATOM 1469 C C . GLY A 1 183 ? 6.178 -14.783 -34.985 1.00 81.81 183 GLY A C 1
ATOM 1470 O O . GLY A 1 183 ? 6.643 -13.714 -34.603 1.00 81.81 183 GLY A O 1
ATOM 1471 N N . VAL A 1 184 ? 6.670 -15.433 -36.043 1.00 82.12 184 VAL A N 1
ATOM 1472 C CA . VAL A 1 184 ? 7.850 -14.971 -36.792 1.00 82.12 184 VAL A CA 1
ATOM 1473 C C . VAL A 1 184 ? 7.538 -13.666 -37.522 1.00 82.12 184 VAL A C 1
ATOM 1475 O O . VAL A 1 184 ? 8.327 -12.722 -37.451 1.00 82.12 184 VAL A O 1
ATOM 1478 N N . THR A 1 185 ? 6.367 -13.563 -38.158 1.00 83.38 185 THR A N 1
ATOM 1479 C CA . THR A 1 185 ? 5.922 -12.324 -38.814 1.00 83.38 185 THR A CA 1
ATOM 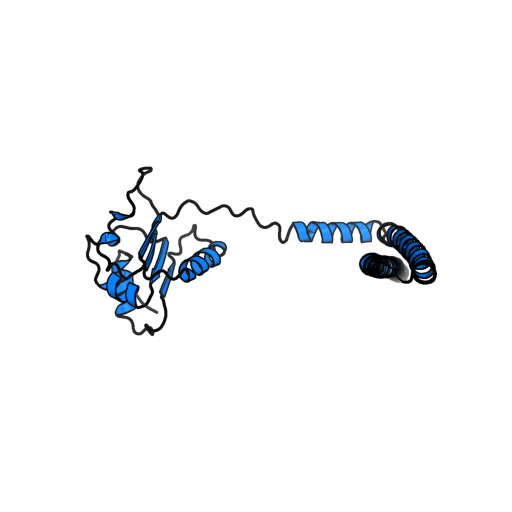1480 C C . THR A 1 185 ? 5.776 -11.179 -37.807 1.00 83.38 185 THR A C 1
ATOM 1482 O O . THR A 1 185 ? 6.279 -10.083 -38.051 1.00 83.38 185 THR A O 1
ATOM 1485 N N . LEU A 1 186 ? 5.163 -11.428 -36.645 1.00 87.56 186 LEU A N 1
ATOM 1486 C CA . LEU A 1 186 ? 4.969 -10.407 -35.611 1.00 87.56 186 LEU A CA 1
ATOM 1487 C C . LEU A 1 186 ? 6.300 -9.928 -35.011 1.00 87.56 186 LEU A C 1
ATOM 1489 O O . LEU A 1 186 ? 6.505 -8.724 -34.860 1.00 87.56 186 LEU A O 1
ATOM 1493 N N . THR A 1 187 ? 7.231 -10.843 -34.725 1.00 86.81 187 THR A N 1
ATOM 1494 C CA . THR A 1 187 ? 8.582 -10.496 -34.256 1.00 86.81 187 THR A CA 1
ATOM 1495 C C . THR A 1 187 ? 9.349 -9.696 -35.304 1.00 86.81 187 THR A C 1
ATOM 1497 O O . THR A 1 187 ? 10.016 -8.723 -34.961 1.00 86.81 187 THR A O 1
ATOM 1500 N N . THR A 1 188 ? 9.218 -10.052 -36.580 1.00 88.00 188 THR A N 1
ATOM 1501 C CA . THR A 1 188 ? 9.864 -9.340 -37.690 1.00 88.00 188 THR A CA 1
ATOM 1502 C C . THR A 1 188 ? 9.351 -7.900 -37.809 1.00 88.00 188 THR A C 1
ATOM 1504 O O . THR A 1 188 ? 10.143 -6.959 -37.909 1.00 88.00 188 THR A O 1
ATOM 1507 N N . ILE A 1 189 ? 8.032 -7.699 -37.721 1.00 88.50 189 ILE A N 1
ATOM 1508 C CA . ILE A 1 189 ? 7.416 -6.362 -37.717 1.00 88.50 189 ILE A CA 1
ATOM 1509 C C . ILE A 1 189 ? 7.866 -5.563 -36.486 1.00 88.50 189 ILE A C 1
ATOM 1511 O O . ILE A 1 189 ? 8.279 -4.413 -36.611 1.00 88.50 189 ILE A O 1
ATOM 1515 N N . ALA A 1 190 ? 7.853 -6.166 -35.297 1.00 92.12 190 ALA A N 1
ATOM 1516 C CA . ALA A 1 190 ? 8.295 -5.487 -34.081 1.00 92.12 190 ALA A CA 1
ATOM 1517 C C . ALA A 1 190 ? 9.771 -5.064 -34.166 1.00 92.12 190 ALA A C 1
ATOM 1519 O O . ALA A 1 190 ? 10.111 -3.927 -33.846 1.00 92.12 190 ALA A O 1
ATOM 1520 N N . MET A 1 191 ? 10.645 -5.948 -34.649 1.00 90.81 191 MET A N 1
ATOM 1521 C CA . MET A 1 191 ? 12.080 -5.697 -34.763 1.00 90.81 191 MET A CA 1
ATOM 1522 C C . MET A 1 191 ? 12.404 -4.576 -35.758 1.00 90.81 191 MET A C 1
ATOM 1524 O O . MET A 1 191 ? 13.229 -3.710 -35.463 1.00 90.81 191 MET A O 1
ATOM 1528 N N . THR A 1 192 ? 11.728 -4.558 -36.910 1.00 89.50 192 THR A N 1
ATOM 1529 C CA . THR A 1 192 ? 11.888 -3.491 -37.912 1.00 89.50 192 THR A CA 1
ATOM 1530 C C . THR A 1 192 ? 11.403 -2.139 -37.389 1.00 89.50 192 THR A C 1
ATOM 1532 O O . THR A 1 192 ? 12.120 -1.147 -37.531 1.00 89.50 192 THR A O 1
ATOM 1535 N N . LEU A 1 193 ? 10.242 -2.094 -36.723 1.00 93.50 193 LEU A N 1
ATOM 1536 C CA . LEU A 1 193 ? 9.714 -0.866 -36.121 1.00 93.50 193 LEU A CA 1
ATOM 1537 C C . LEU A 1 193 ? 10.620 -0.340 -35.003 1.00 93.50 193 LEU A C 1
ATOM 1539 O O . LEU A 1 193 ? 10.944 0.845 -34.998 1.00 93.50 193 LEU A O 1
ATOM 1543 N N . ILE A 1 194 ? 11.080 -1.205 -34.094 1.00 93.38 194 ILE A N 1
ATOM 1544 C CA . ILE A 1 194 ? 12.004 -0.820 -33.016 1.00 93.38 194 ILE A CA 1
ATOM 1545 C C . ILE A 1 194 ? 13.315 -0.276 -33.598 1.00 93.38 194 ILE A C 1
ATOM 1547 O O . ILE A 1 194 ? 13.794 0.761 -33.143 1.00 93.38 194 ILE A O 1
ATOM 1551 N N . GLY A 1 195 ? 13.868 -0.927 -34.628 1.00 90.75 195 GLY A N 1
ATOM 1552 C CA . GLY A 1 195 ? 15.071 -0.452 -35.312 1.00 90.75 195 GLY A CA 1
ATOM 1553 C C . GLY A 1 195 ? 14.892 0.941 -35.925 1.00 90.75 195 GLY A C 1
ATOM 1554 O O . GLY A 1 195 ? 15.741 1.813 -35.741 1.00 90.75 195 GLY A O 1
ATOM 1555 N N . LEU A 1 196 ? 13.754 1.184 -36.584 1.00 93.00 196 LEU A N 1
ATOM 1556 C CA . LEU A 1 196 ? 13.434 2.480 -37.187 1.00 93.00 196 LEU A CA 1
ATOM 1557 C C . LEU A 1 196 ? 13.237 3.576 -36.129 1.00 93.00 196 LEU A C 1
ATOM 1559 O O . LEU A 1 196 ? 13.801 4.663 -36.259 1.00 93.00 196 LEU A O 1
ATOM 1563 N N . PHE A 1 197 ? 12.498 3.293 -35.053 1.00 92.88 197 PHE A N 1
ATOM 1564 C CA . PHE A 1 197 ? 12.318 4.242 -33.952 1.00 92.88 197 PHE A CA 1
ATOM 1565 C C . PHE A 1 197 ? 13.642 4.581 -33.263 1.00 92.88 197 PHE A C 1
ATOM 1567 O O . PHE A 1 197 ? 13.903 5.754 -32.998 1.00 92.88 197 PHE A O 1
ATOM 1574 N N . ALA A 1 198 ? 14.504 3.590 -33.026 1.00 89.38 198 ALA A N 1
ATOM 1575 C CA . ALA A 1 198 ? 15.820 3.811 -32.434 1.00 89.38 198 ALA A CA 1
ATOM 1576 C C . ALA A 1 198 ? 16.703 4.716 -33.312 1.00 89.38 198 ALA A C 1
ATOM 1578 O O . ALA A 1 198 ? 17.345 5.630 -32.793 1.00 89.38 198 ALA A O 1
ATOM 1579 N N . MET A 1 199 ? 16.672 4.539 -34.640 1.00 90.44 199 MET A N 1
ATOM 1580 C CA . MET A 1 199 ? 17.362 5.443 -35.570 1.00 90.44 199 MET A CA 1
ATOM 1581 C C . MET A 1 199 ? 16.804 6.868 -35.532 1.00 90.44 199 MET A C 1
ATOM 1583 O O . MET A 1 199 ? 17.583 7.822 -35.502 1.00 90.44 199 MET A O 1
ATOM 1587 N N . MET A 1 200 ? 15.477 7.034 -35.495 1.00 91.94 200 MET A N 1
ATOM 1588 C CA . MET A 1 200 ? 14.868 8.366 -35.401 1.00 91.94 200 MET A CA 1
ATOM 1589 C C . MET A 1 200 ? 15.268 9.084 -34.111 1.00 91.94 200 MET A C 1
ATOM 1591 O O . MET A 1 200 ? 15.668 10.245 -34.158 1.00 91.94 200 MET A O 1
ATOM 1595 N N . VAL A 1 201 ? 15.215 8.395 -32.968 1.00 89.12 201 VAL A N 1
ATOM 1596 C CA . VAL A 1 201 ? 15.628 8.957 -31.672 1.00 89.12 201 VAL A CA 1
ATOM 1597 C C . VAL A 1 201 ? 17.105 9.353 -31.697 1.00 89.12 201 VAL A C 1
ATOM 1599 O O . VAL A 1 201 ? 17.453 10.451 -31.265 1.00 89.12 201 VAL A O 1
ATOM 1602 N N . ALA A 1 202 ? 17.967 8.506 -32.262 1.00 86.62 202 ALA A N 1
ATOM 1603 C CA . ALA A 1 202 ? 19.393 8.782 -32.401 1.00 86.62 202 ALA A CA 1
ATOM 1604 C C . ALA A 1 202 ? 19.669 10.047 -33.236 1.00 86.62 202 ALA A C 1
ATOM 1606 O O . ALA A 1 202 ? 20.515 10.865 -32.867 1.00 86.62 202 ALA A O 1
ATOM 1607 N N . LEU A 1 203 ? 18.926 10.234 -34.331 1.00 86.12 203 LEU A N 1
ATOM 1608 C CA . LEU A 1 203 ? 19.047 11.392 -35.216 1.00 86.12 203 LEU A CA 1
ATOM 1609 C C . LEU A 1 203 ? 18.504 12.671 -34.564 1.00 86.12 203 LEU A C 1
ATOM 1611 O O . LEU A 1 203 ? 19.169 13.704 -34.619 1.00 86.12 203 LEU A O 1
ATOM 1615 N N . ILE A 1 204 ? 17.346 12.604 -33.897 1.00 87.62 204 ILE A N 1
ATOM 1616 C CA . ILE A 1 204 ? 16.774 13.745 -33.163 1.00 87.62 204 ILE A CA 1
ATOM 1617 C C . ILE A 1 204 ? 17.746 14.222 -32.082 1.00 87.62 204 ILE A C 1
ATOM 1619 O O . ILE A 1 204 ? 18.021 15.416 -31.996 1.00 87.62 204 ILE A O 1
ATOM 1623 N N . LEU A 1 205 ? 18.308 13.303 -31.293 1.00 83.00 205 LEU A N 1
ATOM 1624 C CA . LEU A 1 205 ? 19.270 13.648 -30.246 1.00 83.00 205 LEU A CA 1
ATOM 1625 C C . LEU A 1 205 ? 20.567 14.234 -30.820 1.00 83.00 205 LEU A C 1
ATOM 1627 O O . LEU A 1 205 ? 21.112 15.176 -30.249 1.00 83.00 205 LEU A O 1
ATOM 1631 N N . TYR A 1 206 ? 21.042 13.725 -31.960 1.00 83.19 206 TYR A N 1
ATOM 1632 C CA . TYR A 1 206 ? 22.204 14.287 -32.652 1.00 83.19 206 TYR A CA 1
ATOM 1633 C C . TYR A 1 206 ? 21.958 15.733 -33.105 1.00 83.19 206 TYR A C 1
ATOM 1635 O O . TYR A 1 206 ? 22.773 16.618 -32.837 1.00 83.19 206 TYR A O 1
ATOM 1643 N N . ILE A 1 207 ? 20.817 15.983 -33.755 1.00 83.81 207 ILE A N 1
ATOM 1644 C CA . ILE A 1 207 ? 20.449 17.320 -34.230 1.00 83.81 207 ILE A CA 1
ATOM 1645 C C . ILE A 1 207 ? 20.239 18.273 -33.050 1.00 83.81 207 ILE A C 1
ATOM 1647 O O . ILE A 1 207 ? 20.759 19.386 -33.075 1.00 83.81 207 ILE A O 1
ATOM 1651 N N . MET A 1 208 ? 19.527 17.843 -32.006 1.00 82.56 208 MET A N 1
ATOM 1652 C CA . MET A 1 208 ? 19.273 18.654 -30.814 1.00 82.56 208 MET A CA 1
ATOM 1653 C C . MET A 1 208 ? 20.580 19.041 -30.112 1.00 82.56 208 MET A C 1
ATOM 1655 O O . MET A 1 208 ? 20.780 20.216 -29.815 1.00 82.56 208 MET A O 1
ATOM 1659 N N . GLY A 1 209 ? 21.501 18.090 -29.918 1.00 76.19 209 GLY A N 1
ATOM 1660 C CA . GLY A 1 209 ? 22.818 18.377 -29.343 1.00 76.19 209 GLY A CA 1
ATOM 1661 C C . GLY A 1 209 ? 23.594 19.417 -30.157 1.00 76.19 209 GLY A C 1
ATOM 1662 O O . GLY A 1 209 ? 24.131 20.369 -29.595 1.00 76.19 209 GLY A O 1
ATOM 1663 N N . LYS A 1 210 ? 23.577 19.300 -31.491 1.00 78.19 210 LYS A N 1
ATOM 1664 C CA . LYS A 1 210 ? 24.225 20.264 -32.394 1.00 78.19 210 LYS A CA 1
ATOM 1665 C C . LYS A 1 210 ? 23.595 21.657 -32.369 1.00 78.19 210 LYS A C 1
ATOM 1667 O O . LYS A 1 210 ? 24.328 22.642 -32.369 1.00 78.19 210 LYS A O 1
ATOM 1672 N N . GLN A 1 211 ? 22.267 21.753 -32.354 1.00 79.00 211 GLN A N 1
ATOM 1673 C CA . GLN A 1 211 ? 21.570 23.043 -32.306 1.00 79.00 211 GLN A CA 1
ATOM 1674 C C . GLN A 1 211 ? 21.861 23.789 -30.999 1.00 79.00 211 GLN A C 1
ATOM 1676 O O . GLN A 1 211 ? 22.077 24.998 -31.016 1.00 79.00 211 GLN A O 1
ATOM 1681 N N . VAL A 1 212 ? 21.937 23.072 -29.875 1.00 76.12 212 VAL A N 1
ATOM 1682 C CA . VAL A 1 212 ? 22.266 23.669 -28.573 1.00 76.12 212 VAL A CA 1
ATOM 1683 C C . VAL A 1 212 ? 23.701 24.209 -28.548 1.00 76.12 212 VAL A C 1
ATOM 1685 O O . VAL A 1 212 ? 23.907 25.334 -28.096 1.00 76.12 212 VAL A O 1
ATOM 1688 N N . GLU A 1 213 ? 24.679 23.471 -29.091 1.00 74.38 213 GLU A N 1
ATOM 1689 C CA . GLU A 1 213 ? 26.066 23.956 -29.224 1.00 74.38 213 GLU A CA 1
ATOM 1690 C C . GLU A 1 213 ? 26.156 25.233 -30.075 1.00 74.38 213 GLU A C 1
ATOM 1692 O O . GLU A 1 213 ? 26.869 26.172 -29.722 1.00 74.38 213 GLU A O 1
ATOM 1697 N N . GLN A 1 214 ? 25.417 25.286 -31.188 1.00 72.25 214 GLN A N 1
ATOM 1698 C CA . GLN A 1 214 ? 25.391 26.458 -32.067 1.00 72.25 214 GLN A CA 1
ATOM 1699 C C . GLN A 1 214 ? 24.814 27.685 -31.358 1.00 72.25 214 GLN A C 1
ATOM 1701 O O . GLN A 1 214 ? 25.408 28.760 -31.428 1.00 72.25 214 GLN A O 1
ATOM 1706 N N . ILE A 1 215 ? 23.700 27.523 -30.641 1.00 72.44 215 ILE A N 1
ATOM 1707 C CA . ILE A 1 215 ? 23.068 28.607 -29.883 1.00 72.44 215 ILE A CA 1
ATOM 1708 C C . ILE A 1 215 ? 24.024 29.136 -28.803 1.00 72.44 215 ILE A C 1
ATOM 1710 O O . ILE A 1 215 ? 24.220 30.345 -28.717 1.00 72.44 215 ILE A O 1
ATOM 1714 N N . GLN A 1 216 ? 24.682 28.259 -28.036 1.00 70.56 216 GLN A N 1
ATOM 1715 C CA . GLN A 1 216 ? 25.673 28.671 -27.031 1.00 70.56 216 GLN A CA 1
ATOM 1716 C C . GLN A 1 216 ? 26.829 29.467 -27.652 1.00 70.56 216 GLN A C 1
ATOM 1718 O O . GLN A 1 216 ? 27.154 30.547 -27.167 1.00 70.56 216 GLN A O 1
ATOM 1723 N N . SER A 1 217 ? 27.377 29.003 -28.781 1.00 72.88 217 SER A N 1
ATOM 1724 C CA . SER A 1 217 ? 28.471 29.710 -29.459 1.00 72.88 217 SER A CA 1
ATOM 1725 C C . SER A 1 217 ? 28.084 31.112 -29.951 1.00 72.88 217 SER A C 1
ATOM 1727 O O . SER A 1 217 ? 28.917 32.014 -29.938 1.00 72.88 217 SER A O 1
ATOM 1729 N N . GLN A 1 218 ? 26.823 31.328 -30.346 1.00 70.94 218 GLN A N 1
ATOM 1730 C CA . GLN A 1 218 ? 26.334 32.649 -30.756 1.00 70.94 218 GLN A CA 1
ATOM 1731 C C . GLN A 1 218 ? 26.176 33.606 -29.568 1.00 70.94 218 GLN A C 1
ATOM 1733 O O . GLN A 1 218 ? 26.494 34.787 -29.702 1.00 70.94 218 GLN A O 1
ATOM 1738 N N . TYR A 1 219 ? 25.734 33.110 -28.408 1.00 68.31 219 TYR A N 1
ATOM 1739 C CA . TYR A 1 219 ? 25.675 33.909 -27.180 1.00 68.31 219 TYR A CA 1
ATOM 1740 C C . TYR A 1 219 ? 27.071 34.290 -26.671 1.00 68.31 219 TYR A C 1
ATOM 1742 O O . TYR A 1 219 ? 27.281 35.445 -26.301 1.00 68.31 219 TYR A O 1
ATOM 1750 N N . ASP A 1 220 ? 28.030 33.361 -26.705 1.00 70.38 220 ASP A N 1
ATOM 1751 C CA . ASP A 1 220 ? 29.410 33.626 -26.279 1.00 70.38 220 ASP A CA 1
ATOM 1752 C C . ASP A 1 220 ? 30.101 34.666 -27.177 1.00 70.38 220 ASP A C 1
ATOM 1754 O O . ASP A 1 220 ? 30.808 35.543 -26.679 1.00 70.38 220 ASP A O 1
ATOM 1758 N N . LEU A 1 221 ? 29.860 34.617 -28.493 1.00 66.69 221 LEU A N 1
ATOM 1759 C CA . LEU A 1 221 ? 30.383 35.600 -29.450 1.00 66.69 221 LEU A CA 1
ATOM 1760 C C . LEU A 1 221 ? 29.730 36.983 -29.280 1.00 66.69 221 LEU A C 1
ATOM 1762 O O . LEU A 1 221 ? 30.437 37.988 -29.249 1.00 66.69 221 LEU A O 1
ATOM 1766 N N . ALA A 1 222 ? 28.406 37.052 -29.103 1.00 66.69 222 ALA A N 1
ATOM 1767 C CA . ALA A 1 222 ? 27.701 38.319 -28.882 1.00 66.69 222 ALA A CA 1
ATOM 1768 C C . ALA A 1 222 ? 28.105 39.001 -27.560 1.00 66.69 222 ALA A C 1
ATOM 1770 O O . ALA A 1 222 ? 28.195 40.225 -27.492 1.00 66.69 222 ALA A O 1
ATOM 1771 N N . GLY A 1 223 ? 28.393 38.218 -26.514 1.00 64.31 223 GLY A N 1
ATOM 1772 C CA . GLY A 1 223 ? 28.892 38.733 -25.236 1.00 64.31 223 GLY A CA 1
ATOM 1773 C C . GLY A 1 223 ? 30.357 39.192 -25.261 1.00 64.31 223 GLY A C 1
ATOM 1774 O O . GLY A 1 223 ? 30.791 39.873 -24.330 1.00 64.31 223 GLY A O 1
ATOM 1775 N N . TYR A 1 224 ? 31.127 38.821 -26.290 1.00 60.50 224 TYR A N 1
ATOM 1776 C CA . TYR A 1 224 ? 32.494 39.302 -26.501 1.00 60.50 224 TYR A CA 1
ATOM 1777 C C . TYR A 1 224 ? 32.508 40.674 -27.190 1.00 60.50 224 TYR A C 1
ATOM 1779 O O . TYR A 1 224 ? 33.221 41.566 -26.730 1.00 60.50 224 TYR A O 1
ATOM 1787 N N . ASP A 1 225 ? 31.673 40.871 -28.216 1.00 60.41 225 ASP A N 1
ATOM 1788 C CA . ASP A 1 225 ? 31.571 42.157 -28.923 1.00 60.41 225 ASP A CA 1
ATOM 1789 C C . ASP A 1 225 ? 31.103 43.293 -27.991 1.00 60.41 225 ASP A C 1
ATOM 1791 O O . ASP A 1 225 ? 31.683 44.378 -28.021 1.00 60.41 225 ASP A O 1
ATOM 1795 N N . ASP A 1 226 ? 30.159 43.029 -27.078 1.00 59.03 226 ASP A N 1
ATOM 1796 C CA . ASP A 1 226 ? 29.645 44.011 -26.097 1.00 59.03 226 ASP A CA 1
ATOM 1797 C C . ASP A 1 226 ? 30.698 44.475 -25.065 1.00 59.03 226 ASP A C 1
ATOM 1799 O O . ASP A 1 226 ? 30.565 45.527 -24.449 1.00 59.03 226 ASP A O 1
ATOM 1803 N N . LYS A 1 227 ? 31.786 43.714 -24.878 1.00 57.88 227 LYS A N 1
ATOM 1804 C CA . LYS A 1 227 ? 32.886 44.065 -23.955 1.00 57.88 227 LYS A CA 1
ATOM 1805 C C . LYS A 1 227 ? 34.057 44.779 -24.631 1.00 57.88 227 LYS A C 1
ATOM 1807 O O . LYS A 1 227 ? 35.035 45.098 -23.956 1.00 57.88 227 LYS A O 1
ATOM 1812 N N . SER A 1 228 ? 33.988 44.973 -25.946 1.00 54.41 228 SER A N 1
ATOM 1813 C CA . SER A 1 228 ? 35.084 45.505 -26.767 1.00 54.41 228 SER A CA 1
ATOM 1814 C C . SER A 1 228 ? 34.806 46.887 -27.373 1.00 54.41 228 SER A C 1
ATOM 1816 O O . SER A 1 228 ? 35.627 47.380 -28.149 1.00 54.41 228 SER A O 1
ATOM 1818 N N . ILE A 1 229 ? 33.694 47.524 -26.983 1.00 47.22 229 ILE A N 1
ATOM 1819 C CA . ILE A 1 229 ? 33.315 48.902 -27.339 1.00 47.22 229 ILE A CA 1
ATOM 1820 C C . ILE A 1 229 ? 33.447 49.811 -26.116 1.00 47.22 229 ILE A C 1
ATOM 1822 O O . ILE A 1 229 ? 32.991 49.405 -25.024 1.00 47.22 229 ILE A O 1
#

Secondary structure (DSSP, 8-state):
-----SS---HHHHHHHHHTSSS-TTS-EEEE---TT--GGGHHHHHHHHTT--SEEEEEE--S-S----GGG--GGGSEEEEEEE-HHHHHHHHT--TT--GGGS-TTS-EEEEE--S--------TTHHHHHHHHHHHHHHHTS-HIIIIIHHHHHHHHHHHHHHHHHHHHHHHHS---HHHHHHHHHHHHHHHHHHHHHHHHHHHHHHHHHHHHHHHHHHHHTT--

Sequence (229 aa):
MLQYTDDELTAPKLAKLISSSSIKQDYANLIISITDDWKLRELPVVINRSREGWDVYLAFNNTVSNQELIVEELVIESLEIDHLFLSKTGLDELSRANSMTSTHNFPKHLRVRVIESVDKISLPQRESLATASRFAQMFYWMLETKHPLFLFGIPGIVLFILGFRLSGNVVDTFNELNSVSIGVTLTTIAMTLIGLFAMMVALILYIMGKQVEQIQSQYDLAGYDDKSI

=== Feature glossary ===
The record interleaves many kinds of information about one protein. Here is each kind framed as the question it answers.

Q: What are the backbone torsion angles?
A: φ (phi) and ψ (psi) are the two rotatable backbone dihedrals per residue: φ is the C(i-1)–N–Cα–C torsion, ψ is the N–Cα–C–N(i+1) torsion, both in degrees on (−180°, 180°]. α-helical residues cluster near (−60°, −45°); β-strand residues near (−120°, +130°). A Ramachandran plot is simply a scatter of (φ, ψ) for every residue.

Q: What is the amino-acid chain?
A: This is the polypeptide sequence — one letter per residue, N-terminus first. Length ranges fr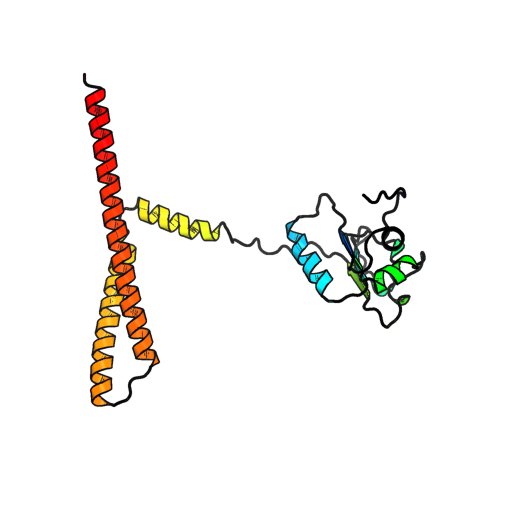om a few dozen residues for small domains to over a thousand for large multi-domain proteins.

Q: How mobile is each atom in the crystal?
A: For experimental (PDB) structures, the B-factor (temperature factor) quantifies the positional spread of each atom in the crystal — a combination of thermal vibration and static disorder — in units of Å². High B-factors mark flexible loops or poorly resolved regions; low B-factors mark the rigid, well-ordered core.

Q: Are the domains correctly placed relative to each other?
A: Predicted Aligned Error (PAE) is an AlphaFold confidence matrix: entry (i, j) is the expected error in the position of residue j, in ångströms, when the prediction is superimposed on the true structure at residue i. Low PAE within a block of residues means that block is internally rigid and well-predicted; high PAE between two blocks means their relative placement is uncertain even if each block individually is confident.

Q: How confident is the AlphaFold model at each residue?
A: pLDDT is the predicted lDDT-Cα score: AlphaFold's confidence that the local environment of each residue (all inter-atomic distances within 15 Å) is correctly placed. It is a per-residue number between 0 and 100, with higher meaning more reliable.

Q: What family and function is it annotated with?
A: Functional annotations link the protein to curated databases. InterPro entries identify conserved domains and families by matching the sequence against member-database signatures (Pfam, PROSITE, CDD, …). Gene Ontology (GO) terms describe molecular function, biological process, and cellular component in a controlled vocabulary. CATH places the structure in a hierarchical fold classification (Class/Architecture/Topology/Homologous-superfamily). The organism is the source species.

Q: How big and how compact is the whole molecule?
A: Three whole-structure scalars: the radius of gyration (RMS distance of Cα from centroid, in Å), the count of Cα–Cα contacts (pairs closer than 8 Å and separated by more than four residues in sequence — i.e. tertiary, not local, contacts), and the bounding-box dimensions. Together they distinguish compact globular folds from extended fibres or disordered chains.

Q: What known structures does this most resemble?
A: The Foldseek neighbor list gives the closest experimentally determined structures in the PDB, ranked by structural alignment. TM-score near 1 means near-identical fold; near 0.3 means only rough topology match. This is how one finds what a novel AlphaFold prediction most resembles in the solved-structure universe.

Q: Which residues are buried vs exposed?
A: SASA measures how much of the protein is reachable by solvent. It is computed by rolling a water-sized probe over the atomic surface and summing the exposed area (Å²). Per-residue SASA distinguishes core (buried, low SASA) from surface (exposed, high SASA) residues; total SASA is a whole-molecule size measure.

Q: Which residues are in helices, strands, or loops?
A: Eight-state secondary structure (DSSP): H is the canonical α-helix, G the tighter 3₁₀-helix, I the wider π-helix; E/B are β-structure, T and S are turns and bends, and '-' is everything else. DSSP derives these from the pattern of main-chain N–H···O=C hydrogen bonds, not from the sequence.

Q: Where is each backbone atom in 3D?
A: Structure coordinates are given as an mmCIF _atom_site loop: one row per atom with element, residue name, chain id, sequence number, and x/y/z position in Å. Only the four main-chain atoms per residue are included here; side chains are omitted to keep the record compact.

Q: What if only a Cα trace is available?
A: Three-state secondary structure (P-SEA) collapses the eight DSSP classes into helix (a), strand (b), and coil (c). P-SEA assigns these from Cα geometry alone — distances and angles — without requiring backbone oxygens, so it works on any Cα trace.

Q: What do the rendered images show?
A: The six renders are orthographic views along the three Cartesian axes in both directions. Representation (cartoon, sticks, or surface) and color scheme (sequence-rainbow or by-chain) vary across proteins so the training set covers all the common visualization conventions.

Q: What does the local fold look like, residue by residue?
A: Foldseek's 3Di representation compresses backbone geometry into a per-residue letter drawn from a learned twenty-state alphabet. It captures the tertiary interaction pattern around each residue — which residues are packed against it in space, regardless of where they are in sequence.

Q: What do the diagnostic plots show?
A: The contact map is a binary N×N matrix image: pixel (i, j) is dark where Cα_i and Cα_j are within 8 Å and |i−j|>4. Because the |i−j|>4 filter removes local helical contacts, off-diagonal stripes parallel to the main diagonal indicate parallel β-sheets; stripes perpendicular to it indicate antiparallel β-sheets. The Ramachandran plot scatters every residue's (φ, ψ) pair against the sterically allowed regions. The PAE heatmap renders the predicted-aligned-error matrix.